Protein AF-A0A327K4P2-F1 (afdb_monomer_lite)

Structure (mmCIF, N/CA/C/O backbone):
data_AF-A0A327K4P2-F1
#
_entry.id   AF-A0A327K4P2-F1
#
loop_
_atom_site.group_PDB
_atom_site.id
_atom_site.type_symbol
_atom_site.label_atom_id
_atom_site.label_alt_id
_atom_site.label_comp_id
_atom_site.label_asym_id
_atom_site.label_entity_id
_atom_site.label_seq_id
_atom_site.pdbx_PDB_ins_code
_atom_site.Cartn_x
_atom_site.Cartn_y
_atom_site.Cartn_z
_atom_site.occupancy
_atom_site.B_iso_or_equiv
_atom_site.auth_seq_id
_atom_site.auth_comp_id
_atom_site.auth_asym_id
_atom_site.auth_atom_id
_atom_site.pdbx_PDB_model_num
ATOM 1 N N . PRO A 1 1 ? 10.017 13.529 -1.322 1.00 48.00 1 PRO A N 1
ATOM 2 C CA . PRO A 1 1 ? 8.635 13.951 -1.652 1.00 48.00 1 PRO A CA 1
ATOM 3 C C . PRO A 1 1 ? 7.630 12.921 -1.121 1.00 48.00 1 PRO A C 1
ATOM 5 O O . PRO A 1 1 ? 7.486 11.845 -1.692 1.00 48.00 1 PRO A O 1
ATOM 8 N N . GLU A 1 2 ? 7.006 13.230 0.014 1.00 49.00 2 GLU A N 1
ATOM 9 C CA . GLU A 1 2 ? 6.137 12.314 0.776 1.00 49.00 2 GLU A CA 1
ATOM 10 C C . GLU A 1 2 ? 4.745 12.096 0.144 1.00 49.00 2 GLU A C 1
ATOM 12 O O . GLU A 1 2 ? 3.972 11.298 0.649 1.00 49.00 2 GLU A O 1
ATOM 17 N N . ALA A 1 3 ? 4.437 12.732 -0.995 1.00 62.81 3 ALA A N 1
ATOM 18 C CA . ALA A 1 3 ? 3.098 12.730 -1.606 1.00 62.81 3 ALA A CA 1
ATOM 19 C C . ALA A 1 3 ? 3.006 12.053 -2.992 1.00 62.81 3 ALA A C 1
ATOM 21 O O . ALA A 1 3 ? 2.003 12.183 -3.691 1.00 62.81 3 ALA A O 1
ATOM 22 N N . ALA A 1 4 ? 4.051 11.352 -3.442 1.00 85.25 4 ALA A N 1
ATOM 23 C CA . ALA A 1 4 ? 4.062 10.729 -4.772 1.00 85.25 4 ALA A CA 1
ATOM 24 C C . ALA A 1 4 ? 3.715 9.229 -4.766 1.00 85.25 4 ALA A C 1
ATOM 26 O O . ALA A 1 4 ? 3.680 8.624 -5.836 1.00 85.25 4 ALA A O 1
ATOM 27 N N . GLY A 1 5 ? 3.429 8.633 -3.599 1.00 91.00 5 GLY A N 1
ATOM 28 C CA . GLY A 1 5 ? 3.118 7.204 -3.464 1.00 91.00 5 GLY A CA 1
ATOM 29 C C . GLY A 1 5 ? 1.999 6.754 -4.404 1.00 91.00 5 GLY A C 1
ATOM 30 O O . GLY A 1 5 ? 2.176 5.799 -5.154 1.00 91.00 5 GLY A O 1
ATOM 31 N N . LEU A 1 6 ? 0.909 7.522 -4.478 1.00 94.38 6 LEU A N 1
ATOM 32 C CA . LEU A 1 6 ? -0.221 7.234 -5.366 1.00 94.38 6 LEU A CA 1
ATOM 33 C C . LEU A 1 6 ? 0.197 7.146 -6.843 1.00 94.38 6 LEU A C 1
ATOM 35 O O . LEU A 1 6 ? -0.187 6.212 -7.543 1.00 94.38 6 LEU A O 1
ATOM 39 N N . HIS A 1 7 ? 1.032 8.081 -7.305 1.00 93.25 7 HIS A N 1
ATOM 40 C CA . HIS A 1 7 ? 1.535 8.112 -8.681 1.00 93.25 7 HIS A CA 1
ATOM 41 C C . HIS A 1 7 ? 2.495 6.952 -8.960 1.00 93.25 7 HIS A C 1
ATOM 43 O O . HIS A 1 7 ? 2.371 6.287 -9.986 1.00 93.25 7 HIS A O 1
ATOM 49 N N . VAL A 1 8 ? 3.415 6.669 -8.028 1.00 95.19 8 VAL A N 1
ATOM 50 C CA . VAL A 1 8 ? 4.307 5.499 -8.104 1.00 95.19 8 VAL A CA 1
ATOM 51 C C . VAL A 1 8 ? 3.477 4.226 -8.242 1.00 95.19 8 VAL A C 1
ATOM 53 O O . VAL A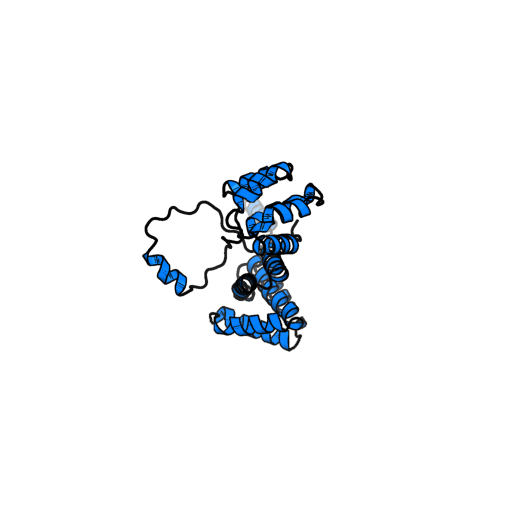 1 8 ? 3.740 3.415 -9.127 1.00 95.19 8 VAL A O 1
ATOM 56 N N . GLY A 1 9 ? 2.464 4.066 -7.390 1.00 95.62 9 GLY A N 1
ATOM 57 C CA . GLY A 1 9 ? 1.577 2.912 -7.385 1.00 95.62 9 GLY A CA 1
ATOM 58 C C . GLY A 1 9 ? 0.798 2.760 -8.684 1.00 95.62 9 GLY A C 1
ATOM 59 O O . GLY A 1 9 ? 0.781 1.681 -9.269 1.00 95.62 9 GLY A O 1
ATOM 60 N N . PHE A 1 10 ? 0.199 3.846 -9.173 1.00 96.00 10 PHE A N 1
ATOM 61 C CA . PHE A 1 10 ? -0.572 3.819 -10.412 1.00 96.00 10 PHE A CA 1
ATOM 62 C C . PHE A 1 10 ? 0.294 3.411 -11.607 1.00 96.00 10 PHE A C 1
ATOM 64 O O . PHE A 1 10 ? -0.052 2.490 -12.346 1.00 96.00 10 PHE A O 1
ATOM 71 N N . LEU A 1 11 ? 1.470 4.027 -11.764 1.00 95.06 11 LEU A N 1
ATOM 72 C CA . LEU A 1 11 ? 2.404 3.666 -12.832 1.00 95.06 11 LEU A CA 1
ATOM 73 C C . LEU A 1 11 ? 2.911 2.224 -12.681 1.00 95.06 11 LEU A C 1
ATOM 75 O O . LEU A 1 11 ? 3.001 1.505 -13.676 1.00 95.06 11 LEU A O 1
ATOM 79 N N . ALA A 1 12 ? 3.190 1.777 -11.452 1.00 96.00 12 ALA A N 1
ATOM 80 C CA . ALA A 1 12 ? 3.590 0.401 -11.172 1.00 96.00 12 ALA A CA 1
ATOM 81 C C . ALA A 1 12 ? 2.506 -0.594 -11.611 1.00 96.00 12 ALA A C 1
ATOM 83 O O . ALA A 1 12 ? 2.820 -1.575 -12.282 1.00 96.00 12 ALA A O 1
ATOM 84 N N . GLY A 1 13 ? 1.238 -0.313 -11.296 1.00 95.12 13 GLY A N 1
ATOM 85 C CA . GLY A 1 13 ? 0.097 -1.127 -11.711 1.00 95.12 13 GLY A CA 1
ATOM 86 C C . GLY A 1 13 ? -0.101 -1.153 -13.229 1.00 95.12 13 GLY A C 1
ATOM 87 O O . GLY A 1 13 ? -0.298 -2.224 -13.798 1.00 95.12 13 GLY A O 1
ATOM 88 N N . VAL A 1 14 ? 0.042 -0.011 -13.912 1.00 95.56 14 VAL A N 1
ATOM 89 C CA . VAL A 1 14 ? -0.025 0.062 -15.386 1.00 95.56 14 VAL A CA 1
ATOM 90 C C . VAL A 1 14 ? 1.065 -0.794 -16.040 1.00 95.56 14 VAL A C 1
ATOM 92 O O . VAL A 1 14 ? 0.783 -1.516 -16.998 1.00 95.56 14 VAL A O 1
ATOM 95 N N . ILE A 1 15 ? 2.297 -0.747 -15.518 1.00 94.69 15 ILE A N 1
ATOM 96 C CA . ILE A 1 15 ? 3.410 -1.582 -15.996 1.00 94.69 15 ILE A CA 1
ATOM 97 C C . ILE A 1 15 ? 3.112 -3.067 -15.741 1.00 94.69 15 ILE A C 1
ATOM 99 O O . ILE A 1 15 ? 3.291 -3.891 -16.639 1.00 94.69 15 ILE A O 1
ATOM 103 N N . ALA A 1 16 ? 2.627 -3.406 -14.543 1.00 92.38 16 ALA A N 1
ATOM 104 C CA . ALA A 1 16 ? 2.305 -4.775 -14.145 1.00 92.38 16 ALA A CA 1
ATOM 105 C C . ALA A 1 16 ? 1.214 -5.405 -15.022 1.00 92.38 16 ALA A C 1
ATOM 107 O O . ALA A 1 16 ? 1.323 -6.564 -15.415 1.00 92.38 16 ALA A O 1
ATOM 108 N N . ALA A 1 17 ? 0.179 -4.630 -15.358 1.00 92.44 17 ALA A N 1
ATOM 109 C CA . ALA A 1 17 ? -0.955 -5.085 -16.157 1.00 92.44 17 ALA A CA 1
ATOM 110 C C . ALA A 1 17 ? -0.605 -5.323 -17.639 1.00 92.44 17 ALA A C 1
ATOM 112 O O . ALA A 1 17 ? -1.346 -6.005 -18.345 1.00 92.44 17 ALA A O 1
ATOM 113 N N . GLN A 1 18 ? 0.505 -4.761 -18.133 1.00 92.38 18 GLN A N 1
ATOM 114 C CA . GLN A 1 18 ? 0.912 -4.844 -19.540 1.00 92.38 18 GLN A CA 1
ATOM 115 C C . GLN A 1 18 ? 2.402 -5.202 -19.690 1.00 92.38 18 GLN A C 1
ATOM 117 O O . GLN A 1 18 ? 3.170 -4.428 -20.272 1.00 92.38 18 GLN A O 1
ATOM 122 N N . PRO A 1 19 ? 2.834 -6.393 -19.231 1.00 90.62 19 PRO A N 1
ATOM 123 C CA . PRO A 1 19 ? 4.253 -6.740 -19.159 1.00 90.62 19 PRO A CA 1
ATOM 124 C C . PRO A 1 19 ? 4.942 -6.739 -20.532 1.00 90.62 19 PRO A C 1
ATOM 126 O O . PRO A 1 19 ? 6.053 -6.243 -20.681 1.00 90.62 19 PRO A O 1
ATOM 129 N N . THR A 1 20 ? 4.252 -7.182 -21.587 1.00 93.69 20 THR A N 1
ATOM 130 C CA . THR A 1 20 ? 4.795 -7.197 -22.959 1.00 93.69 20 THR A CA 1
ATOM 131 C C . THR A 1 20 ? 4.980 -5.804 -23.567 1.00 93.69 20 THR A C 1
ATOM 133 O O . THR A 1 20 ? 5.692 -5.659 -24.558 1.00 93.69 20 THR A O 1
ATOM 136 N N . ARG A 1 21 ? 4.348 -4.772 -22.993 1.00 93.38 21 ARG A N 1
ATOM 137 C CA . ARG A 1 21 ? 4.426 -3.377 -23.453 1.00 93.38 21 ARG A CA 1
ATOM 138 C C . ARG A 1 21 ? 5.181 -2.478 -22.476 1.00 93.38 21 ARG A C 1
ATOM 140 O O . ARG A 1 21 ? 5.222 -1.270 -22.703 1.00 93.38 21 ARG A O 1
ATOM 147 N N . ALA A 1 22 ? 5.785 -3.035 -21.424 1.00 93.06 22 ALA A N 1
ATOM 148 C CA . ALA A 1 22 ? 6.431 -2.270 -20.362 1.00 93.06 22 ALA A CA 1
ATOM 149 C C . ALA A 1 22 ? 7.474 -1.273 -20.902 1.00 93.06 22 ALA A C 1
ATOM 151 O O . ALA A 1 22 ? 7.399 -0.092 -20.578 1.00 93.06 22 ALA A O 1
ATOM 152 N N . ASP A 1 23 ? 8.377 -1.696 -21.796 1.00 91.00 23 ASP A N 1
ATOM 153 C CA . ASP A 1 23 ? 9.385 -0.808 -22.404 1.00 91.00 23 ASP A CA 1
ATOM 154 C C . ASP A 1 23 ? 8.757 0.385 -23.156 1.00 91.00 23 ASP A C 1
ATOM 156 O O . ASP A 1 23 ? 9.253 1.512 -23.062 1.00 91.00 23 ASP A O 1
ATOM 160 N N . ALA A 1 24 ? 7.655 0.153 -23.880 1.00 91.69 24 ALA A N 1
ATOM 161 C CA . ALA A 1 24 ? 6.945 1.190 -24.629 1.00 91.69 24 ALA A CA 1
ATOM 162 C C . ALA A 1 24 ? 6.182 2.148 -23.702 1.00 91.69 24 ALA A C 1
ATOM 164 O O . ALA A 1 24 ? 6.196 3.358 -23.920 1.00 91.69 24 ALA A O 1
ATOM 165 N N . LEU A 1 25 ? 5.555 1.621 -22.647 1.00 92.31 25 LEU A N 1
ATOM 166 C CA . LEU A 1 25 ? 4.881 2.419 -21.623 1.00 92.31 25 LEU A CA 1
ATOM 167 C C . LEU A 1 25 ? 5.879 3.312 -20.880 1.00 92.31 25 LEU A C 1
ATOM 169 O O . LEU A 1 25 ? 5.644 4.509 -20.758 1.00 92.31 25 LEU A O 1
ATOM 173 N N . ILE A 1 26 ? 7.027 2.764 -20.470 1.00 90.94 26 ILE A N 1
ATOM 174 C CA . ILE A 1 26 ? 8.102 3.527 -19.821 1.00 90.94 26 ILE A CA 1
ATOM 175 C C . ILE A 1 26 ? 8.631 4.618 -20.761 1.00 90.94 26 ILE A C 1
ATOM 177 O O . ILE A 1 26 ? 8.847 5.748 -20.330 1.00 90.94 26 ILE A O 1
ATOM 181 N N . ALA A 1 27 ? 8.812 4.316 -22.051 1.00 88.56 27 ALA A N 1
ATOM 182 C CA . ALA A 1 27 ? 9.240 5.310 -23.036 1.00 88.56 27 ALA A CA 1
ATOM 183 C C . ALA A 1 27 ? 8.221 6.454 -23.198 1.00 88.56 27 ALA A C 1
ATOM 185 O O . ALA A 1 27 ? 8.615 7.609 -23.342 1.00 88.56 27 ALA A O 1
ATOM 186 N N . ALA A 1 28 ? 6.922 6.158 -23.125 1.00 87.38 28 ALA A N 1
ATOM 187 C CA . ALA A 1 28 ? 5.868 7.170 -23.186 1.00 87.38 28 ALA A CA 1
ATOM 188 C C . ALA A 1 28 ? 5.799 8.060 -21.928 1.00 87.38 28 ALA A C 1
ATOM 190 O O . ALA A 1 28 ? 5.243 9.152 -21.993 1.00 87.38 28 ALA A O 1
ATOM 191 N N . MET A 1 29 ? 6.386 7.630 -20.803 1.00 81.75 29 MET A N 1
ATOM 192 C CA . MET A 1 29 ? 6.463 8.396 -19.548 1.00 81.75 29 MET A CA 1
ATOM 193 C C . MET A 1 29 ? 7.651 9.380 -19.505 1.00 81.75 29 MET A C 1
ATOM 195 O O . MET A 1 29 ? 7.782 10.145 -18.556 1.00 81.75 29 MET A O 1
ATOM 199 N N . VAL A 1 30 ? 8.493 9.426 -20.546 1.00 68.69 30 VAL A N 1
ATOM 200 C CA . VAL A 1 30 ? 9.677 10.304 -20.632 1.00 68.69 30 VAL A CA 1
ATOM 201 C C . VAL A 1 30 ? 9.405 11.825 -20.652 1.00 68.69 30 VAL A C 1
ATOM 203 O O . VAL A 1 30 ? 10.317 12.541 -20.247 1.00 68.69 30 VAL A O 1
ATOM 206 N N . PRO A 1 31 ? 8.229 12.390 -21.016 1.00 72.38 31 PRO A N 1
ATOM 207 C CA . PRO A 1 31 ? 8.037 13.841 -20.900 1.00 72.38 31 PRO A CA 1
ATOM 208 C C . PRO A 1 31 ? 7.994 14.361 -19.446 1.00 72.38 31 PRO A C 1
ATOM 210 O O . PRO A 1 31 ? 7.812 15.560 -19.246 1.00 72.38 31 PRO A O 1
ATOM 213 N N . PHE A 1 32 ? 8.176 13.503 -18.433 1.00 73.19 32 PHE A N 1
ATOM 214 C CA . PHE A 1 32 ? 8.363 13.930 -17.047 1.00 73.19 32 PHE A CA 1
ATOM 215 C C . PHE A 1 32 ? 9.632 14.787 -16.873 1.00 73.19 32 PHE A C 1
ATOM 217 O O . PHE A 1 32 ? 10.692 14.429 -17.396 1.00 73.19 32 PHE A O 1
ATOM 224 N N . PRO A 1 33 ? 9.574 15.875 -16.080 1.00 79.69 33 PRO A N 1
ATOM 225 C CA . PRO A 1 33 ? 10.770 16.600 -15.664 1.00 79.69 33 PRO A CA 1
ATOM 226 C C . PRO A 1 33 ? 11.806 15.642 -15.063 1.00 79.69 33 PRO A C 1
ATOM 228 O O . PRO A 1 33 ? 11.462 14.753 -14.279 1.00 79.69 33 PRO A O 1
ATOM 231 N N . GLN A 1 34 ? 13.087 15.816 -15.406 1.00 74.88 34 GLN A N 1
ATOM 232 C CA . GLN A 1 34 ? 14.134 14.882 -14.967 1.00 74.88 34 GLN A CA 1
ATOM 233 C C . GLN A 1 34 ? 14.200 14.764 -13.437 1.00 74.88 34 GLN A C 1
ATOM 235 O O . GLN A 1 34 ? 14.407 13.664 -12.926 1.00 74.88 34 GLN A O 1
ATOM 240 N N . GLU A 1 35 ? 13.928 15.849 -12.710 1.00 77.94 35 GLU A N 1
ATOM 241 C CA . GLU A 1 35 ? 13.863 15.877 -11.243 1.00 77.94 35 GLU A CA 1
ATOM 242 C C . GLU A 1 35 ? 12.774 14.962 -10.663 1.00 77.94 35 GLU A C 1
ATOM 244 O O . GLU A 1 35 ? 12.954 14.407 -9.584 1.00 77.94 35 GLU A O 1
ATOM 249 N N . GLU A 1 36 ? 11.677 14.737 -11.390 1.00 83.56 36 GLU A N 1
ATOM 250 C CA . GLU A 1 36 ? 10.522 13.946 -10.942 1.00 83.56 36 GLU A CA 1
ATOM 251 C C . GLU A 1 36 ? 10.543 12.502 -11.460 1.00 83.56 36 GLU A C 1
ATOM 253 O O . GLU A 1 36 ? 9.817 11.637 -10.966 1.00 83.56 36 GLU A O 1
ATOM 258 N N . SER A 1 37 ? 11.422 12.201 -12.418 1.00 87.75 37 SER A N 1
ATOM 259 C CA . SER A 1 37 ? 11.494 10.885 -13.065 1.00 87.75 37 SER A CA 1
ATOM 260 C C . SER A 1 37 ? 11.891 9.721 -12.135 1.00 87.75 37 SER A C 1
ATOM 262 O O . SER A 1 37 ? 11.695 8.555 -12.490 1.00 87.75 37 SER A O 1
ATOM 264 N N . TRP A 1 38 ? 12.325 9.999 -10.897 1.00 91.06 38 TRP A N 1
ATOM 265 C CA . TRP A 1 38 ? 12.501 8.985 -9.845 1.00 91.06 38 TRP A CA 1
ATOM 266 C C . TRP A 1 38 ? 11.213 8.189 -9.573 1.00 91.06 38 TRP A C 1
ATOM 268 O O . TRP A 1 38 ? 11.283 7.020 -9.181 1.00 91.06 38 TRP A O 1
ATOM 278 N N . VAL A 1 39 ? 10.039 8.797 -9.795 1.00 92.12 39 VAL A N 1
ATOM 279 C CA . VAL A 1 39 ? 8.727 8.147 -9.650 1.00 92.12 39 VAL A CA 1
ATOM 280 C C . VAL A 1 39 ? 8.615 6.962 -10.610 1.00 92.12 39 VAL A C 1
ATOM 282 O O . VAL A 1 39 ? 8.159 5.894 -10.207 1.00 92.12 39 VAL A O 1
ATOM 285 N N . ILE A 1 40 ? 9.102 7.114 -11.846 1.00 93.06 40 ILE A N 1
ATOM 286 C CA . ILE A 1 40 ? 9.094 6.060 -12.869 1.00 93.06 40 ILE A CA 1
ATOM 287 C C . ILE A 1 40 ? 10.078 4.950 -12.485 1.00 93.06 40 ILE A C 1
ATOM 289 O O . ILE A 1 40 ? 9.727 3.773 -12.539 1.00 93.06 40 ILE A O 1
ATOM 293 N N . VAL A 1 41 ? 11.281 5.310 -12.022 1.00 94.44 41 VAL A N 1
ATOM 294 C CA . VAL A 1 41 ? 12.280 4.344 -11.526 1.00 94.44 41 VAL A CA 1
ATOM 295 C C . VAL A 1 41 ? 11.690 3.483 -10.405 1.00 94.44 41 VAL A C 1
ATOM 297 O O . VAL A 1 41 ? 11.756 2.252 -10.458 1.00 94.44 41 VAL A O 1
ATOM 300 N N . ARG A 1 42 ? 11.054 4.111 -9.408 1.00 95.06 42 ARG A N 1
ATOM 301 C CA . ARG A 1 42 ? 10.405 3.386 -8.308 1.00 95.06 42 ARG A CA 1
ATOM 302 C C . ARG A 1 42 ? 9.225 2.549 -8.799 1.00 95.06 42 ARG A C 1
ATOM 304 O O . ARG A 1 42 ? 9.087 1.409 -8.368 1.00 95.06 42 ARG A O 1
ATOM 311 N N . ALA A 1 43 ? 8.409 3.078 -9.710 1.00 95.38 43 ALA A N 1
ATOM 312 C CA . ALA A 1 43 ? 7.262 2.371 -10.270 1.00 95.38 43 ALA A CA 1
ATOM 313 C C . ALA A 1 43 ? 7.675 1.077 -10.986 1.00 95.38 43 ALA A C 1
ATOM 315 O O . ALA A 1 43 ? 7.055 0.038 -10.770 1.00 95.38 43 ALA A O 1
ATOM 316 N N . ILE A 1 44 ? 8.765 1.097 -11.763 1.00 95.44 44 ILE A N 1
ATOM 317 C CA . ILE A 1 44 ? 9.313 -0.113 -12.393 1.00 95.44 44 ILE A CA 1
ATOM 318 C C . ILE A 1 44 ? 9.700 -1.134 -11.317 1.00 95.44 44 ILE A C 1
ATOM 320 O O . ILE A 1 44 ? 9.256 -2.280 -11.385 1.00 95.44 44 ILE A O 1
ATOM 324 N N . ALA A 1 45 ? 10.452 -0.722 -10.290 1.00 95.06 45 ALA A N 1
ATOM 325 C CA . ALA A 1 45 ? 10.876 -1.611 -9.202 1.00 95.06 45 ALA A CA 1
ATOM 326 C C . ALA A 1 45 ? 9.698 -2.181 -8.387 1.00 95.06 45 ALA A C 1
ATOM 328 O O . ALA A 1 45 ? 9.787 -3.271 -7.821 1.00 95.06 45 ALA A O 1
ATOM 329 N N . TYR A 1 46 ? 8.594 -1.438 -8.301 1.00 95.12 46 TYR A N 1
ATOM 330 C CA . TYR A 1 46 ? 7.408 -1.790 -7.519 1.00 95.12 46 TYR A CA 1
ATOM 331 C C . TYR A 1 46 ? 6.341 -2.540 -8.332 1.00 95.12 46 TYR A C 1
ATOM 333 O O . TYR A 1 46 ? 5.444 -3.131 -7.737 1.00 95.12 46 TYR A O 1
ATOM 341 N N . SER A 1 47 ? 6.457 -2.569 -9.663 1.00 93.56 47 SER A N 1
ATOM 342 C CA . SER A 1 47 ? 5.480 -3.181 -10.578 1.00 93.56 47 SER A CA 1
ATOM 343 C C . SER A 1 47 ? 5.303 -4.692 -10.409 1.00 93.56 47 SER A C 1
ATOM 345 O O . SER A 1 47 ? 4.307 -5.248 -10.853 1.00 93.56 47 SER A O 1
ATOM 347 N N . GLY A 1 48 ? 6.278 -5.391 -9.821 1.00 88.94 48 GLY A N 1
ATOM 348 C CA . GLY A 1 48 ? 6.278 -6.857 -9.801 1.00 88.94 48 GLY A CA 1
ATOM 349 C C . GLY A 1 48 ? 6.520 -7.496 -11.176 1.00 88.94 48 GLY A C 1
ATOM 350 O O . GLY A 1 48 ? 6.386 -8.711 -11.307 1.00 88.94 48 GLY A O 1
ATOM 351 N N . HIS A 1 49 ? 6.904 -6.712 -12.193 1.00 92.50 49 HIS A N 1
ATOM 352 C CA . HIS A 1 49 ? 7.270 -7.230 -13.509 1.00 92.50 49 HIS A CA 1
ATOM 353 C C . HIS A 1 49 ? 8.439 -8.231 -13.397 1.00 92.50 49 HIS A C 1
ATOM 355 O O . HIS A 1 49 ? 9.446 -7.889 -12.778 1.00 92.50 49 HIS A O 1
ATOM 361 N N . PRO A 1 50 ? 8.393 -9.427 -14.019 1.00 90.00 50 PRO A N 1
ATOM 362 C CA . PRO A 1 50 ? 9.447 -10.438 -13.859 1.00 90.00 50 PRO A CA 1
ATOM 363 C C . PRO A 1 50 ? 10.859 -9.953 -14.234 1.00 90.00 50 PRO A C 1
ATOM 365 O O . PRO A 1 50 ? 11.826 -10.286 -13.558 1.00 90.00 50 PRO A O 1
ATOM 368 N N . ASP A 1 51 ? 10.967 -9.116 -15.273 1.00 93.94 51 ASP A N 1
ATOM 369 C CA . ASP A 1 51 ? 12.218 -8.475 -15.727 1.00 93.94 51 ASP A CA 1
ATOM 370 C C . ASP A 1 51 ? 12.354 -7.006 -15.262 1.00 93.94 51 ASP A C 1
ATOM 372 O O . ASP A 1 51 ? 12.879 -6.155 -15.977 1.00 93.94 51 ASP A O 1
ATOM 376 N N . TRP A 1 52 ? 11.829 -6.634 -14.089 1.00 94.62 52 TRP A N 1
ATOM 377 C CA . TRP A 1 52 ? 11.881 -5.233 -13.634 1.00 94.62 52 TRP A CA 1
ATOM 378 C C . TRP A 1 52 ? 13.317 -4.676 -13.551 1.00 94.62 52 TRP A C 1
ATOM 380 O O . TRP A 1 52 ? 13.545 -3.504 -13.855 1.00 94.62 52 TRP A O 1
ATOM 390 N N . LYS A 1 53 ? 14.308 -5.512 -13.205 1.00 95.06 53 LYS A N 1
ATOM 391 C CA . LYS A 1 53 ? 15.729 -5.118 -13.191 1.00 95.06 53 LYS A CA 1
ATOM 392 C C . LYS A 1 53 ? 16.268 -4.850 -14.594 1.00 95.06 53 LYS A C 1
ATOM 394 O O . LYS A 1 53 ? 16.966 -3.856 -14.786 1.00 95.06 53 LYS A O 1
ATOM 399 N N . GLY A 1 54 ? 15.936 -5.697 -15.571 1.00 94.69 54 GLY A N 1
ATOM 400 C CA . GLY A 1 54 ? 16.312 -5.479 -16.966 1.00 94.69 54 GLY A CA 1
ATOM 401 C C . GLY A 1 54 ? 15.661 -4.222 -17.538 1.00 94.69 54 GLY A C 1
ATOM 402 O O . GLY A 1 54 ? 16.340 -3.432 -18.192 1.00 94.69 54 GLY A O 1
ATOM 403 N N . LEU A 1 55 ? 14.387 -3.975 -17.215 1.00 94.56 55 LEU A N 1
ATOM 404 C CA . LEU A 1 55 ? 13.681 -2.742 -17.582 1.00 94.56 55 LEU A CA 1
ATOM 405 C C . LEU A 1 55 ? 14.375 -1.491 -17.026 1.00 94.56 55 LEU A C 1
ATOM 407 O O . LEU A 1 55 ? 14.563 -0.518 -17.760 1.00 94.56 55 LEU A O 1
ATOM 411 N N . LEU A 1 56 ? 14.797 -1.517 -15.756 1.00 94.50 56 LEU A N 1
ATOM 412 C CA . LEU A 1 56 ? 15.568 -0.427 -15.152 1.00 94.50 56 LEU A CA 1
ATOM 413 C C . LEU A 1 56 ? 16.914 -0.220 -15.847 1.00 94.50 56 LEU A C 1
ATOM 415 O O . LEU A 1 56 ? 17.238 0.909 -16.210 1.00 94.50 56 LEU A O 1
ATOM 419 N N . ALA A 1 57 ? 17.672 -1.295 -16.074 1.00 92.00 57 ALA A N 1
ATOM 420 C CA . ALA A 1 57 ? 18.981 -1.221 -16.717 1.00 92.00 57 ALA A CA 1
ATOM 421 C C . ALA A 1 57 ? 18.891 -0.638 -18.139 1.00 92.00 57 ALA A C 1
ATOM 423 O O . ALA A 1 57 ? 19.658 0.258 -18.489 1.00 92.00 57 ALA A O 1
ATOM 424 N N . ARG A 1 58 ? 17.908 -1.074 -18.942 1.00 90.56 58 ARG A N 1
ATOM 425 C CA . ARG A 1 58 ? 17.661 -0.533 -20.293 1.00 90.56 58 ARG A CA 1
ATOM 426 C C . ARG A 1 58 ? 17.191 0.920 -20.275 1.00 90.56 58 ARG A C 1
ATOM 428 O O . ARG A 1 58 ? 17.464 1.669 -21.210 1.00 90.56 58 ARG A O 1
ATOM 435 N N . SER A 1 59 ? 16.490 1.325 -19.218 1.00 87.69 59 SER A N 1
ATOM 436 C CA . SER A 1 59 ? 15.957 2.681 -19.082 1.00 87.69 59 SER A CA 1
ATOM 437 C C . SER A 1 59 ? 16.938 3.663 -18.437 1.00 87.69 59 SER A C 1
ATOM 439 O O . SER A 1 59 ? 16.658 4.858 -18.439 1.00 87.69 59 SER A O 1
ATOM 441 N N . ALA A 1 60 ? 18.089 3.209 -17.930 1.00 86.62 60 ALA A N 1
ATOM 442 C CA . ALA A 1 60 ? 19.040 4.042 -17.189 1.00 86.62 60 ALA A CA 1
ATOM 443 C C . ALA A 1 60 ? 19.498 5.286 -17.966 1.00 86.62 60 ALA A C 1
ATOM 445 O O . ALA A 1 60 ? 19.511 6.387 -17.420 1.00 86.62 60 ALA A O 1
ATOM 446 N N . ALA A 1 61 ? 19.754 5.145 -19.271 1.00 86.81 61 ALA A N 1
ATOM 447 C CA . ALA A 1 61 ? 20.138 6.263 -20.136 1.00 86.81 61 ALA A CA 1
ATOM 448 C C . ALA A 1 61 ? 19.067 7.371 -20.234 1.00 86.81 61 ALA A C 1
ATOM 450 O O . ALA A 1 61 ? 19.389 8.503 -20.586 1.00 86.81 61 ALA A O 1
ATOM 451 N N . ARG A 1 62 ? 17.798 7.065 -19.922 1.00 84.56 62 ARG A N 1
ATOM 452 C CA . ARG A 1 62 ? 16.681 8.028 -19.916 1.00 84.56 62 ARG A CA 1
ATOM 453 C C . ARG A 1 62 ? 16.569 8.794 -18.596 1.00 84.56 62 ARG A C 1
ATOM 455 O O . ARG A 1 62 ? 15.915 9.830 -18.561 1.00 84.56 62 ARG A O 1
ATOM 462 N N . PHE A 1 63 ? 17.200 8.302 -17.529 1.00 87.50 63 PHE A N 1
ATOM 463 C CA . PHE A 1 63 ? 17.098 8.851 -16.175 1.00 87.50 63 PHE A CA 1
ATOM 464 C C . PHE A 1 63 ? 18.487 9.132 -15.573 1.00 87.50 63 PHE A C 1
ATOM 466 O O . PHE A 1 63 ? 18.797 8.624 -14.493 1.00 87.50 63 PHE A O 1
ATOM 473 N N . PRO A 1 64 ? 19.342 9.943 -16.230 1.00 85.25 64 PRO A N 1
ATOM 474 C CA . PRO A 1 64 ? 20.741 10.104 -15.824 1.00 85.25 64 PRO A CA 1
ATOM 475 C C . PRO A 1 64 ? 20.900 10.654 -14.397 1.00 85.25 64 PRO A C 1
ATOM 477 O O . PRO A 1 64 ? 21.816 10.259 -13.683 1.00 85.25 64 PRO A O 1
ATOM 480 N N . HIS A 1 65 ? 19.973 11.502 -13.940 1.00 89.38 65 HIS A N 1
ATOM 481 C CA . HIS A 1 65 ? 19.975 12.052 -12.578 1.00 89.38 65 HIS A CA 1
ATOM 482 C C . HIS A 1 65 ? 19.634 11.021 -11.487 1.00 89.38 65 HIS A C 1
ATOM 484 O O . HIS A 1 65 ? 19.883 11.277 -10.312 1.00 89.38 65 HIS A O 1
ATOM 490 N N . HIS A 1 66 ? 19.099 9.851 -11.858 1.00 91.44 66 HIS A N 1
ATOM 491 C CA . HIS A 1 66 ? 18.674 8.799 -10.927 1.00 91.44 66 HIS A CA 1
ATOM 492 C C . HIS A 1 66 ? 19.486 7.508 -11.071 1.00 91.44 66 HIS A C 1
ATOM 494 O O . HIS A 1 66 ? 19.080 6.479 -10.530 1.00 91.44 66 HIS A O 1
ATOM 500 N N . ASP A 1 67 ? 20.645 7.539 -11.743 1.00 90.50 67 ASP A N 1
ATOM 501 C CA . ASP A 1 67 ? 21.503 6.354 -11.907 1.00 90.50 67 ASP A CA 1
ATOM 502 C C . ASP A 1 67 ? 21.852 5.717 -10.553 1.00 90.50 67 ASP A C 1
ATOM 504 O O . ASP A 1 67 ? 21.677 4.516 -10.372 1.00 90.50 67 ASP A O 1
ATOM 508 N N . ALA A 1 68 ? 22.195 6.516 -9.538 1.00 92.50 68 ALA A N 1
ATOM 509 C CA . ALA A 1 68 ? 22.482 6.004 -8.197 1.00 92.50 68 ALA A CA 1
ATOM 510 C C . ALA A 1 68 ? 21.319 5.186 -7.593 1.00 92.50 68 ALA A C 1
ATOM 512 O O . ALA A 1 68 ? 21.551 4.150 -6.962 1.00 92.50 68 ALA A O 1
ATOM 513 N N . MET A 1 69 ? 20.072 5.625 -7.808 1.00 93.75 69 MET A N 1
ATOM 514 C CA . MET A 1 69 ? 18.861 4.921 -7.369 1.00 93.75 69 MET A CA 1
ATOM 515 C C . MET A 1 69 ? 18.638 3.646 -8.188 1.00 93.75 69 MET A C 1
ATOM 517 O O . MET A 1 69 ? 18.346 2.593 -7.621 1.00 93.75 69 MET A O 1
ATOM 521 N N . ILE A 1 70 ? 18.833 3.714 -9.507 1.00 94.19 70 ILE A N 1
ATOM 522 C CA . ILE A 1 70 ? 18.748 2.559 -10.407 1.00 94.19 70 ILE A CA 1
ATOM 523 C C . ILE A 1 70 ? 19.757 1.484 -9.995 1.00 94.19 70 ILE A C 1
ATOM 525 O O . ILE A 1 70 ? 19.369 0.338 -9.767 1.00 94.19 70 ILE A O 1
ATOM 529 N N . GLN A 1 71 ? 21.028 1.848 -9.809 1.00 93.44 71 GLN A N 1
ATOM 530 C CA . GLN A 1 71 ? 22.071 0.920 -9.371 1.00 93.44 71 GLN A CA 1
ATOM 531 C C . GLN A 1 71 ? 21.765 0.330 -7.993 1.00 93.44 71 GLN A C 1
ATOM 533 O O . GLN A 1 71 ? 22.035 -0.846 -7.746 1.00 93.44 71 GLN A O 1
ATOM 538 N N . ALA A 1 72 ? 21.192 1.119 -7.080 1.00 92.88 72 ALA A N 1
ATOM 539 C CA . ALA A 1 72 ? 20.801 0.626 -5.765 1.00 92.88 72 ALA A CA 1
ATOM 540 C C . ALA A 1 72 ? 19.697 -0.439 -5.851 1.00 92.88 72 ALA A C 1
ATOM 542 O O . ALA A 1 72 ? 19.800 -1.463 -5.179 1.00 92.88 72 ALA A O 1
ATOM 543 N N . TYR A 1 73 ? 18.695 -0.258 -6.711 1.00 93.56 73 TYR A N 1
ATOM 544 C CA . TYR A 1 73 ? 17.675 -1.277 -6.955 1.00 93.56 73 TYR A CA 1
ATOM 545 C C . TYR A 1 73 ? 18.220 -2.517 -7.672 1.00 93.56 73 TYR A C 1
ATOM 547 O O . TYR A 1 73 ? 17.977 -3.638 -7.228 1.00 93.56 73 TYR A O 1
ATOM 555 N N . VAL A 1 74 ? 18.978 -2.340 -8.759 1.00 92.50 74 VAL A N 1
ATOM 556 C CA . VAL A 1 74 ? 19.531 -3.460 -9.544 1.00 92.50 74 VAL A CA 1
ATOM 557 C C . VAL A 1 74 ? 20.448 -4.337 -8.683 1.00 92.50 74 VAL A C 1
ATOM 559 O O . VAL A 1 74 ? 20.397 -5.563 -8.792 1.00 92.50 74 VAL A O 1
ATOM 562 N N . SER A 1 75 ? 21.213 -3.718 -7.776 1.00 91.69 75 SER A N 1
ATOM 563 C CA . SER A 1 75 ? 22.109 -4.389 -6.821 1.00 91.69 75 SER A CA 1
ATOM 564 C C . SER A 1 75 ? 21.444 -4.802 -5.499 1.00 91.69 75 SER A C 1
ATOM 566 O O . SER A 1 75 ? 22.155 -5.055 -4.529 1.00 91.69 75 SER A O 1
ATOM 568 N N . ASP A 1 76 ? 20.108 -4.826 -5.416 1.00 89.56 76 ASP A N 1
ATOM 569 C CA . ASP A 1 76 ? 19.359 -5.286 -4.233 1.00 89.56 76 ASP A CA 1
ATOM 570 C C . ASP A 1 76 ? 19.632 -4.501 -2.931 1.00 89.56 76 ASP A C 1
ATOM 572 O O . ASP A 1 76 ? 19.369 -4.988 -1.829 1.00 89.56 76 ASP A O 1
ATOM 576 N N . ARG A 1 77 ? 20.133 -3.263 -3.044 1.00 89.69 77 ARG A N 1
ATOM 577 C CA . ARG A 1 77 ? 20.393 -2.354 -1.912 1.00 89.69 77 ARG A CA 1
ATOM 578 C C . ARG A 1 77 ? 19.164 -1.545 -1.498 1.00 89.69 77 ARG A C 1
ATOM 580 O O . ARG A 1 77 ? 19.176 -0.945 -0.428 1.00 89.69 77 ARG A O 1
ATOM 587 N N . MET A 1 78 ? 18.124 -1.508 -2.332 1.00 87.75 78 MET A N 1
ATOM 588 C CA . MET A 1 78 ? 16.845 -0.867 -2.022 1.00 87.75 78 MET A CA 1
ATOM 589 C C . MET A 1 78 ? 15.702 -1.885 -1.973 1.00 87.75 78 MET A C 1
ATOM 591 O O . MET A 1 78 ? 15.670 -2.812 -2.785 1.00 87.75 78 MET A O 1
ATOM 595 N N . PRO A 1 79 ? 14.748 -1.710 -1.045 1.00 89.50 79 PRO A N 1
ATOM 596 C CA . PRO A 1 79 ? 13.635 -2.629 -0.882 1.00 89.50 79 PRO A CA 1
ATOM 597 C C . PRO A 1 79 ? 12.550 -2.398 -1.943 1.00 89.50 79 PRO A C 1
ATOM 599 O O . PRO A 1 79 ? 12.396 -1.295 -2.466 1.00 89.50 79 PRO A O 1
ATOM 602 N N . THR A 1 80 ? 11.754 -3.428 -2.229 1.00 90.38 80 THR A N 1
ATOM 603 C CA . THR A 1 80 ? 10.598 -3.356 -3.141 1.00 90.38 80 THR A CA 1
ATOM 604 C C . THR A 1 80 ? 9.298 -3.671 -2.402 1.00 90.38 80 THR A C 1
ATOM 606 O O . THR A 1 80 ? 9.320 -4.200 -1.289 1.00 90.38 80 THR A O 1
ATOM 609 N N . LEU A 1 81 ? 8.143 -3.422 -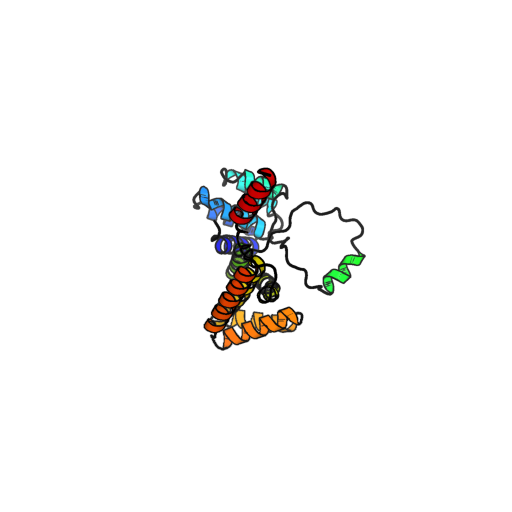3.034 1.00 86.19 81 LEU A N 1
ATOM 610 C CA . LEU A 1 81 ? 6.832 -3.812 -2.486 1.00 86.19 81 LEU A CA 1
ATOM 611 C C . LEU A 1 81 ? 6.670 -5.321 -2.252 1.00 86.19 81 LEU A C 1
ATOM 613 O O . LEU A 1 81 ? 5.699 -5.735 -1.620 1.00 86.19 81 LEU A O 1
ATOM 617 N N . ALA A 1 82 ? 7.566 -6.164 -2.770 1.00 82.69 82 ALA A N 1
ATOM 618 C CA . ALA A 1 82 ? 7.567 -7.589 -2.453 1.00 82.69 82 ALA A CA 1
ATOM 619 C C . ALA A 1 82 ? 8.068 -7.872 -1.024 1.00 82.69 82 ALA A C 1
ATOM 621 O O . ALA A 1 82 ? 7.762 -8.927 -0.478 1.00 82.69 82 ALA A O 1
ATOM 622 N N . ARG A 1 83 ? 8.806 -6.935 -0.410 1.00 79.81 83 ARG A N 1
ATOM 623 C CA . ARG A 1 83 ? 9.424 -7.070 0.918 1.00 79.81 83 ARG A CA 1
ATOM 624 C C . ARG A 1 83 ? 8.838 -6.093 1.937 1.00 79.81 83 ARG A C 1
ATOM 626 O O . ARG A 1 83 ? 9.582 -5.452 2.669 1.00 79.81 83 ARG A O 1
ATOM 633 N N . LEU A 1 84 ? 7.518 -5.935 1.967 1.00 79.19 84 LEU A N 1
ATOM 634 C CA . LEU A 1 84 ? 6.868 -5.091 2.972 1.00 79.19 84 LEU A CA 1
ATOM 635 C C . LEU A 1 84 ? 7.137 -5.623 4.384 1.00 79.19 84 LEU A C 1
ATOM 637 O O . LEU A 1 84 ? 6.913 -6.800 4.656 1.00 79.19 84 LEU A O 1
ATOM 641 N N . ALA A 1 85 ? 7.580 -4.742 5.279 1.00 73.44 85 ALA A N 1
ATOM 642 C CA . ALA A 1 85 ? 7.743 -5.015 6.702 1.00 73.44 85 ALA A CA 1
ATOM 643 C C . ALA A 1 85 ? 6.370 -5.026 7.395 1.00 73.44 85 ALA A C 1
ATOM 645 O O . ALA A 1 85 ? 6.036 -4.118 8.154 1.00 73.44 85 ALA A O 1
ATOM 646 N N . MET A 1 86 ? 5.548 -6.022 7.078 1.00 67.56 86 MET A N 1
ATOM 647 C CA . MET A 1 86 ? 4.298 -6.274 7.791 1.00 67.56 86 MET A CA 1
ATOM 648 C C . MET A 1 86 ? 4.560 -7.281 8.904 1.00 67.56 86 MET A C 1
ATOM 650 O O . MET A 1 86 ? 5.332 -8.224 8.719 1.00 67.56 86 MET A O 1
ATOM 654 N N . ASP A 1 87 ? 3.903 -7.094 10.046 1.00 62.31 87 ASP A N 1
ATOM 655 C CA . ASP A 1 87 ? 3.836 -8.143 11.056 1.00 62.31 87 ASP A CA 1
ATOM 656 C C . ASP A 1 87 ? 3.110 -9.319 10.389 1.00 62.31 87 ASP A C 1
ATOM 658 O O . ASP A 1 87 ? 1.960 -9.163 9.982 1.00 62.31 87 ASP A O 1
ATOM 662 N N . GLU A 1 88 ? 3.778 -10.454 10.161 1.00 50.16 88 GLU A N 1
ATOM 663 C CA . GLU A 1 88 ? 3.115 -11.605 9.544 1.00 50.16 88 GLU A CA 1
ATOM 664 C C . GLU A 1 88 ? 1.888 -11.981 10.394 1.00 50.16 88 GLU A C 1
ATOM 666 O O . GLU A 1 88 ? 2.063 -12.426 11.534 1.00 50.16 88 GLU A O 1
ATOM 671 N N . PRO A 1 89 ? 0.639 -11.911 9.889 1.00 41.25 89 PRO A N 1
ATOM 672 C CA . PRO A 1 89 ? -0.363 -12.794 10.440 1.00 41.25 89 PRO A CA 1
ATOM 673 C C . PRO A 1 89 ? 0.098 -14.203 10.076 1.00 41.25 89 PRO A C 1
ATOM 675 O O . PRO A 1 89 ? 0.403 -14.484 8.915 1.00 41.25 89 PRO A O 1
ATOM 678 N N . ALA A 1 90 ? 0.179 -15.077 11.078 1.00 40.53 90 ALA A N 1
ATOM 679 C CA . ALA A 1 90 ? 0.498 -16.486 10.913 1.00 40.53 90 ALA A CA 1
ATOM 680 C C . ALA A 1 90 ? -0.533 -17.153 9.988 1.00 40.53 90 ALA A C 1
ATOM 682 O O . ALA A 1 90 ? -1.486 -17.790 10.433 1.00 40.53 90 ALA A O 1
ATOM 683 N N . SER A 1 91 ? -0.349 -17.007 8.680 1.00 42.72 91 SER A N 1
ATOM 684 C CA . SER A 1 91 ? -1.052 -17.795 7.693 1.00 42.72 91 SER A CA 1
ATOM 685 C C . SER A 1 91 ? -0.579 -19.231 7.859 1.00 42.72 91 SER A C 1
ATOM 687 O O . SER A 1 91 ? 0.621 -19.522 7.885 1.00 42.72 91 SER A O 1
ATOM 689 N N . VAL A 1 92 ? -1.533 -20.153 7.955 1.00 49.41 92 VAL A N 1
ATOM 690 C CA . VAL A 1 92 ? -1.297 -21.603 7.946 1.00 49.41 92 VAL A CA 1
ATOM 691 C C . VAL A 1 92 ? -0.406 -22.008 6.753 1.00 49.41 92 VAL A C 1
ATOM 693 O O . VAL A 1 92 ? 0.408 -22.924 6.867 1.00 49.41 92 VAL A O 1
ATOM 696 N N . TRP A 1 93 ? -0.454 -21.242 5.655 1.00 40.66 93 TRP A N 1
ATOM 697 C CA . TRP A 1 93 ? 0.399 -21.384 4.471 1.00 40.66 93 TRP A CA 1
ATOM 698 C C . TRP A 1 93 ? 1.899 -21.141 4.730 1.00 40.66 93 TRP A C 1
ATOM 700 O O . TRP A 1 93 ? 2.747 -21.778 4.101 1.00 40.66 93 TRP A O 1
ATOM 710 N N . THR A 1 94 ? 2.255 -20.261 5.672 1.00 50.03 94 THR A N 1
ATOM 711 C CA . THR A 1 94 ? 3.654 -19.971 6.037 1.00 50.03 94 THR A CA 1
ATOM 712 C C . THR A 1 94 ? 4.246 -21.089 6.895 1.00 50.03 94 THR A C 1
ATOM 714 O O . THR A 1 94 ? 5.377 -21.516 6.660 1.00 50.03 94 THR A O 1
ATOM 717 N N . ARG A 1 95 ? 3.460 -21.661 7.822 1.00 48.81 95 ARG A N 1
ATOM 718 C CA . ARG A 1 95 ? 3.907 -22.797 8.655 1.00 48.81 95 ARG A CA 1
ATOM 719 C C . ARG A 1 95 ? 4.180 -24.047 7.814 1.00 48.81 95 ARG A C 1
ATOM 721 O O . ARG A 1 95 ? 5.121 -24.778 8.101 1.00 48.81 95 ARG A O 1
ATOM 728 N N . MET A 1 96 ? 3.411 -24.253 6.744 1.00 44.16 96 MET A N 1
ATOM 729 C CA . MET A 1 96 ? 3.545 -25.421 5.869 1.00 44.16 96 MET A CA 1
ATOM 730 C C . MET A 1 96 ? 4.771 -25.344 4.934 1.00 44.16 96 MET A C 1
ATOM 732 O O . MET A 1 96 ? 5.365 -26.372 4.619 1.00 44.16 96 MET A O 1
ATOM 736 N N . ARG A 1 97 ? 5.217 -24.137 4.547 1.00 51.53 97 ARG A N 1
ATOM 737 C CA . ARG A 1 97 ? 6.465 -23.931 3.777 1.00 51.53 97 ARG A CA 1
ATOM 738 C C . ARG A 1 97 ? 7.739 -23.924 4.630 1.00 51.53 97 ARG A C 1
ATOM 740 O O . ARG A 1 97 ? 8.825 -24.116 4.087 1.00 51.53 97 ARG A O 1
ATOM 747 N N . GLY A 1 98 ? 7.625 -23.731 5.946 1.00 40.59 98 GLY A N 1
ATOM 748 C CA . GLY A 1 98 ? 8.767 -23.669 6.867 1.00 40.59 98 GLY A CA 1
ATOM 749 C C . GLY A 1 98 ? 9.550 -24.981 7.010 1.00 40.59 98 GLY A C 1
ATOM 750 O O . GLY A 1 98 ? 10.746 -24.943 7.275 1.00 40.59 98 GLY A O 1
ATOM 751 N N . TRP A 1 99 ? 8.925 -26.138 6.761 1.00 43.75 99 TRP A N 1
ATOM 752 C CA . TRP A 1 99 ? 9.593 -27.445 6.877 1.00 43.75 99 TRP A CA 1
ATOM 753 C C . TRP A 1 99 ? 10.551 -27.760 5.712 1.00 43.75 99 TRP A C 1
ATOM 755 O O . TRP A 1 99 ? 11.404 -28.634 5.838 1.00 43.75 99 TRP A O 1
ATOM 765 N N . PHE A 1 100 ? 10.447 -27.032 4.592 1.00 42.81 100 PHE A N 1
ATOM 766 C CA . PHE A 1 100 ? 11.242 -27.263 3.377 1.00 42.81 100 PHE A CA 1
ATOM 767 C C . PHE A 1 100 ? 12.419 -26.287 3.193 1.00 42.81 100 PHE A C 1
ATOM 769 O O . PHE A 1 100 ? 13.163 -26.414 2.226 1.00 42.81 100 PHE A O 1
ATOM 776 N N . ARG A 1 101 ? 12.616 -25.315 4.098 1.00 46.94 101 ARG A N 1
ATOM 777 C CA . ARG A 1 101 ? 13.593 -24.214 3.941 1.00 46.94 101 ARG A CA 1
ATOM 778 C C . ARG A 1 101 ? 14.863 -24.336 4.794 1.00 46.94 101 ARG A C 1
ATOM 780 O O . ARG A 1 101 ? 15.460 -23.331 5.173 1.00 46.94 101 ARG A O 1
ATOM 787 N N . PHE A 1 102 ? 15.334 -25.553 5.056 1.00 40.31 102 PHE A N 1
ATOM 788 C CA . PHE A 1 102 ? 16.707 -25.747 5.535 1.00 40.31 102 PHE A CA 1
ATOM 789 C C . PHE A 1 102 ? 17.689 -25.526 4.371 1.00 40.31 102 PHE A C 1
ATOM 791 O O . PHE A 1 102 ? 17.986 -26.460 3.634 1.00 40.31 102 PHE A O 1
ATOM 798 N N . GLY A 1 103 ? 18.172 -24.289 4.190 1.00 42.91 103 GLY A N 1
ATOM 799 C CA . GLY A 1 103 ? 19.310 -24.006 3.301 1.00 42.91 103 GLY A CA 1
ATOM 800 C C . GLY A 1 103 ? 19.278 -22.723 2.462 1.00 42.91 103 GLY A C 1
ATOM 801 O O . GLY A 1 103 ? 20.241 -22.492 1.734 1.00 42.91 103 GLY A O 1
ATOM 802 N N . GLU A 1 104 ? 18.244 -21.875 2.527 1.00 45.25 104 GLU A N 1
ATOM 803 C CA . GLU A 1 104 ? 18.285 -20.591 1.801 1.00 45.25 104 GLU A CA 1
ATOM 804 C C . GLU A 1 104 ? 19.181 -19.574 2.541 1.00 45.25 104 GLU A C 1
ATOM 806 O O . GLU A 1 104 ? 19.006 -19.368 3.746 1.00 45.25 104 GLU A O 1
ATOM 811 N N . PRO A 1 105 ? 20.155 -18.936 1.861 1.00 43.31 105 PRO A N 1
ATOM 812 C CA . PRO A 1 105 ? 20.972 -17.897 2.472 1.00 43.31 105 PRO A CA 1
ATOM 813 C C . PRO A 1 105 ? 20.097 -16.712 2.886 1.00 43.31 105 PRO A C 1
ATOM 815 O O . PRO A 1 105 ? 19.168 -16.337 2.172 1.00 43.31 105 PRO A O 1
ATOM 818 N N . ALA A 1 106 ? 20.423 -16.112 4.033 1.00 54.22 106 ALA A N 1
ATOM 819 C CA . ALA A 1 106 ? 19.756 -14.913 4.519 1.00 54.22 106 ALA A CA 1
ATOM 820 C C . ALA A 1 106 ? 19.763 -13.827 3.432 1.00 54.22 106 ALA A C 1
ATOM 822 O O . ALA A 1 106 ? 20.812 -13.398 2.942 1.00 54.22 106 ALA A O 1
ATOM 823 N N . ASP A 1 107 ? 18.563 -13.427 3.047 1.00 59.66 107 ASP A N 1
ATOM 824 C CA . ASP A 1 107 ? 18.291 -12.419 2.042 1.00 59.66 107 ASP A CA 1
ATOM 825 C C . ASP A 1 107 ? 18.826 -11.055 2.505 1.00 59.66 107 ASP A C 1
ATOM 827 O O . ASP A 1 107 ? 18.473 -10.573 3.581 1.00 59.66 107 ASP A O 1
ATOM 831 N N . LYS A 1 108 ? 19.743 -10.456 1.736 1.00 67.00 108 LYS A N 1
ATOM 832 C CA . LYS A 1 108 ? 20.484 -9.249 2.153 1.00 67.00 108 LYS A CA 1
ATOM 833 C C . LYS A 1 108 ? 19.724 -7.943 1.901 1.00 67.00 108 LYS A C 1
ATOM 835 O O . LYS A 1 108 ? 20.185 -6.891 2.340 1.00 67.00 108 LYS A O 1
ATOM 840 N N . THR A 1 109 ? 18.601 -7.978 1.183 1.00 70.50 109 THR A N 1
ATOM 841 C CA . THR A 1 109 ? 17.800 -6.776 0.914 1.00 70.50 109 THR A CA 1
ATOM 842 C C . THR A 1 109 ? 17.012 -6.374 2.163 1.00 70.50 109 THR A C 1
ATOM 844 O O . THR A 1 109 ? 16.343 -7.229 2.746 1.00 70.50 109 THR A O 1
ATOM 847 N N . PRO A 1 110 ? 17.020 -5.089 2.569 1.00 78.12 110 PRO A N 1
ATOM 848 C CA . PRO A 1 110 ? 16.209 -4.642 3.698 1.00 78.12 110 PRO A CA 1
ATOM 849 C C . PRO A 1 110 ? 14.708 -4.822 3.422 1.00 78.12 110 PRO A C 1
ATOM 851 O O . PRO A 1 110 ? 14.270 -4.865 2.270 1.00 78.12 110 PRO A O 1
ATOM 854 N N . ALA A 1 111 ? 13.905 -4.895 4.482 1.00 82.94 111 ALA A N 1
ATOM 855 C CA . ALA A 1 111 ? 12.453 -4.808 4.362 1.00 82.94 111 ALA A CA 1
ATOM 856 C C . ALA A 1 111 ? 12.023 -3.351 4.101 1.00 82.94 111 ALA A C 1
ATOM 858 O O . ALA A 1 111 ? 12.632 -2.407 4.606 1.00 82.94 111 ALA A O 1
ATOM 859 N N . LEU A 1 112 ? 10.970 -3.161 3.306 1.00 82.50 112 LEU A N 1
ATOM 860 C CA . LEU A 1 112 ? 10.341 -1.866 3.071 1.00 82.50 112 LEU A CA 1
ATOM 861 C C . LEU A 1 112 ? 9.482 -1.504 4.284 1.00 82.50 112 LEU A C 1
ATOM 863 O O . LEU A 1 112 ? 8.467 -2.155 4.534 1.00 82.50 112 LEU A O 1
ATOM 867 N N . ALA A 1 113 ? 9.876 -0.465 5.019 1.00 83.75 113 ALA A N 1
ATOM 868 C CA . ALA A 1 113 ? 9.063 0.085 6.098 1.00 83.75 113 ALA A CA 1
ATOM 869 C C . ALA A 1 113 ? 7.696 0.533 5.560 1.00 83.75 113 ALA A C 1
ATOM 871 O O . ALA A 1 113 ? 7.620 1.182 4.516 1.00 83.75 113 ALA A O 1
ATOM 872 N N . VAL A 1 114 ? 6.618 0.182 6.262 1.00 84.56 114 VAL A N 1
ATOM 873 C CA . VAL A 1 114 ? 5.263 0.571 5.863 1.00 84.56 114 VAL A CA 1
ATOM 874 C C . VAL A 1 114 ? 4.950 1.947 6.445 1.00 84.56 114 VAL A C 1
ATOM 876 O O . VAL A 1 114 ? 4.672 2.076 7.635 1.00 84.56 114 VAL A O 1
ATOM 879 N N . GLY A 1 115 ? 5.014 2.967 5.592 1.00 88.00 115 GLY A N 1
ATOM 880 C CA . GLY A 1 115 ? 4.598 4.335 5.893 1.00 88.00 115 GLY A CA 1
ATOM 881 C C . GLY A 1 115 ? 3.360 4.768 5.096 1.00 88.00 115 GLY A C 1
ATOM 882 O O . GLY A 1 115 ? 2.812 3.983 4.312 1.00 88.00 115 GLY A O 1
ATOM 883 N N . PRO A 1 116 ? 2.920 6.030 5.258 1.00 88.56 116 PRO A N 1
ATOM 884 C CA . PRO A 1 116 ? 1.829 6.608 4.470 1.00 88.56 116 PRO A CA 1
ATOM 885 C C . PRO A 1 116 ? 2.049 6.512 2.951 1.00 88.56 116 PRO A C 1
ATOM 887 O O . PRO A 1 116 ? 1.120 6.226 2.202 1.00 88.56 116 PRO A O 1
ATOM 890 N N . ASP A 1 117 ? 3.293 6.659 2.493 1.00 89.94 117 ASP A N 1
ATOM 891 C CA . ASP A 1 117 ? 3.668 6.568 1.079 1.00 89.94 117 ASP A CA 1
ATOM 892 C C . ASP A 1 117 ? 3.440 5.165 0.493 1.00 89.94 117 ASP A C 1
ATOM 894 O O . ASP A 1 117 ? 3.033 5.020 -0.664 1.00 89.94 117 ASP A O 1
ATOM 898 N N . VAL A 1 118 ? 3.669 4.121 1.291 1.00 91.62 118 VAL A N 1
ATOM 899 C CA . VAL A 1 118 ? 3.389 2.731 0.919 1.00 91.62 118 VAL A CA 1
ATOM 900 C C . VAL A 1 118 ? 1.887 2.493 0.814 1.00 91.62 118 VAL A C 1
ATOM 902 O O . VAL A 1 118 ? 1.449 1.854 -0.142 1.00 91.62 118 VAL A O 1
ATOM 905 N N . LEU A 1 119 ? 1.097 3.029 1.748 1.00 93.50 119 LEU A N 1
ATOM 906 C CA . LEU A 1 119 ? -0.364 2.952 1.689 1.00 93.50 119 LEU A CA 1
ATOM 907 C C . LEU A 1 119 ? -0.896 3.598 0.399 1.00 93.50 119 LEU A C 1
ATOM 909 O O . LEU A 1 119 ? -1.659 2.967 -0.333 1.00 93.50 119 LEU A O 1
ATOM 913 N N . ASP A 1 120 ? -0.430 4.803 0.071 1.00 94.56 120 ASP A N 1
ATOM 914 C CA . ASP A 1 120 ? -0.796 5.487 -1.173 1.00 94.56 120 ASP A CA 1
ATOM 915 C C . ASP A 1 120 ? -0.355 4.697 -2.412 1.00 94.56 120 ASP A C 1
ATOM 917 O O . ASP A 1 120 ? -1.082 4.614 -3.401 1.00 94.56 120 ASP A O 1
ATOM 921 N N . THR A 1 121 ? 0.818 4.062 -2.358 1.00 95.62 121 THR A N 1
ATOM 922 C CA . THR A 1 121 ? 1.311 3.195 -3.437 1.00 95.62 121 THR A CA 1
ATOM 923 C C . THR A 1 121 ? 0.391 1.994 -3.663 1.00 95.62 121 THR A C 1
ATOM 925 O O . THR A 1 121 ? 0.084 1.664 -4.808 1.00 95.62 121 THR A O 1
ATOM 928 N N . LEU A 1 122 ? -0.091 1.346 -2.599 1.00 95.38 122 LEU A N 1
ATOM 929 C CA . LEU A 1 122 ? -1.037 0.231 -2.716 1.00 95.38 122 LEU A CA 1
ATOM 930 C C . LEU A 1 122 ? -2.369 0.688 -3.329 1.00 95.38 122 LEU A C 1
ATOM 932 O O . LEU A 1 122 ? -2.885 0.014 -4.221 1.00 95.38 122 LEU A O 1
ATOM 936 N N . TRP A 1 123 ? -2.877 1.856 -2.923 1.00 96.62 123 TRP A N 1
ATOM 937 C CA . TRP A 1 123 ? -4.052 2.471 -3.548 1.00 96.62 123 TRP A CA 1
ATOM 938 C C . TRP A 1 123 ? -3.834 2.771 -5.030 1.00 96.62 123 TRP A C 1
ATOM 940 O O . TRP A 1 123 ? -4.699 2.472 -5.849 1.00 96.62 123 TRP A O 1
ATOM 950 N N . GLY A 1 124 ? -2.666 3.305 -5.392 1.00 96.50 124 GLY A N 1
ATOM 951 C CA . GLY A 1 124 ? -2.316 3.583 -6.781 1.00 96.50 124 GLY A CA 1
ATOM 952 C C . GLY A 1 124 ? -2.343 2.321 -7.641 1.00 96.50 124 GLY A C 1
ATOM 953 O O . GLY A 1 124 ? -2.935 2.334 -8.719 1.00 96.50 124 GLY A O 1
ATOM 954 N N . ILE A 1 125 ? -1.768 1.217 -7.147 1.00 95.88 125 ILE A N 1
ATOM 955 C CA . ILE A 1 125 ? -1.800 -0.070 -7.858 1.00 95.88 125 ILE A CA 1
ATOM 956 C C . ILE A 1 125 ? -3.246 -0.540 -8.024 1.00 95.88 125 ILE A C 1
ATOM 958 O O . ILE A 1 125 ? -3.629 -0.881 -9.139 1.00 95.88 125 ILE A O 1
ATOM 962 N N . TYR A 1 126 ? -4.058 -0.505 -6.959 1.00 95.62 126 TYR A N 1
ATOM 963 C CA . TYR A 1 126 ? -5.475 -0.877 -7.041 1.00 95.62 126 TYR A CA 1
ATOM 964 C C . TYR A 1 126 ? -6.226 -0.045 -8.086 1.00 95.62 126 TYR A C 1
ATOM 966 O O . TYR A 1 126 ? -6.921 -0.606 -8.925 1.00 95.62 126 TYR A O 1
ATOM 974 N N . PHE A 1 127 ? -6.054 1.278 -8.105 1.00 95.75 127 PHE A N 1
ATOM 975 C CA . PHE A 1 127 ? -6.731 2.129 -9.087 1.00 95.75 127 PHE A CA 1
ATOM 976 C C . PHE A 1 127 ? -6.275 1.883 -10.527 1.00 95.75 127 PHE A C 1
ATOM 978 O O . PHE A 1 127 ? -7.054 2.093 -11.454 1.00 95.75 127 PHE A O 1
ATOM 985 N N . ALA A 1 128 ? -5.035 1.437 -10.732 1.00 95.62 128 ALA A N 1
ATOM 986 C CA . ALA A 1 128 ? -4.537 1.092 -12.058 1.00 95.62 128 ALA A CA 1
ATOM 987 C C . ALA A 1 128 ? -5.030 -0.275 -12.555 1.00 95.62 128 ALA A C 1
ATOM 989 O O . ALA A 1 128 ? -5.183 -0.453 -13.763 1.00 95.62 128 ALA A O 1
ATOM 990 N N . THR A 1 129 ? -5.238 -1.245 -11.659 1.00 92.81 129 THR A N 1
ATOM 991 C CA . THR A 1 129 ? -5.457 -2.650 -12.049 1.00 92.81 129 THR A CA 1
ATOM 992 C C . THR A 1 129 ? -6.834 -3.205 -11.694 1.00 92.81 129 THR A C 1
ATOM 994 O O . THR A 1 129 ? -7.282 -4.149 -12.339 1.00 92.81 129 THR A O 1
ATOM 997 N N . GLY A 1 130 ? -7.490 -2.671 -10.664 1.00 90.12 130 GLY A N 1
ATOM 998 C CA . GLY A 1 130 ? -8.668 -3.271 -10.033 1.00 90.12 130 GLY A CA 1
ATOM 999 C C . GLY A 1 130 ? -8.390 -4.590 -9.294 1.00 90.12 130 GLY A C 1
ATOM 1000 O O . GLY A 1 130 ? -9.331 -5.250 -8.862 1.00 90.12 130 GLY A O 1
ATOM 1001 N N . ASP A 1 131 ? -7.123 -4.999 -9.156 1.00 87.38 131 ASP A N 1
ATOM 1002 C CA . ASP A 1 131 ? -6.729 -6.246 -8.486 1.00 87.38 131 ASP A CA 1
ATOM 1003 C C . ASP A 1 131 ? -6.983 -6.153 -6.973 1.00 87.38 131 ASP A C 1
ATOM 1005 O O . ASP A 1 131 ? -6.700 -5.136 -6.350 1.00 87.38 131 ASP A O 1
ATOM 1009 N N . ALA A 1 132 ? -7.471 -7.222 -6.349 1.00 88.06 132 ALA A N 1
ATOM 1010 C CA . ALA A 1 132 ? -7.702 -7.273 -4.909 1.00 88.06 132 ALA A CA 1
ATOM 1011 C C . ALA A 1 132 ? -6.403 -7.384 -4.085 1.00 88.06 132 ALA A C 1
ATOM 1013 O O . ALA A 1 132 ? -6.399 -7.049 -2.900 1.00 88.06 132 ALA A O 1
ATOM 1014 N N . ALA A 1 133 ? -5.281 -7.817 -4.674 1.00 88.25 133 ALA A N 1
ATOM 1015 C CA . ALA A 1 133 ? -4.042 -8.050 -3.926 1.00 88.25 133 ALA A CA 1
ATOM 1016 C C . ALA A 1 133 ? -3.500 -6.816 -3.157 1.00 88.25 133 ALA A C 1
ATOM 1018 O O . ALA A 1 133 ? -3.094 -6.973 -1.999 1.00 88.25 133 ALA A O 1
ATOM 1019 N N . PRO A 1 134 ? -3.495 -5.583 -3.710 1.00 92.31 134 PRO A N 1
ATOM 1020 C CA . PRO A 1 134 ? -3.155 -4.383 -2.949 1.00 92.31 134 PRO A CA 1
ATOM 1021 C C . PRO A 1 134 ? -4.144 -4.103 -1.813 1.00 92.31 134 PRO A C 1
ATOM 1023 O O . PRO A 1 134 ? -3.709 -3.731 -0.726 1.00 92.31 134 PRO A O 1
ATOM 1026 N N . LEU A 1 135 ? -5.446 -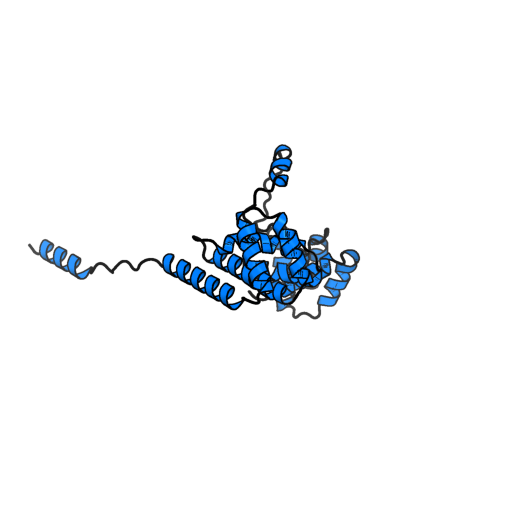4.342 -2.015 1.00 93.00 135 LEU A N 1
ATOM 1027 C CA . LEU A 1 135 ? -6.456 -4.166 -0.965 1.00 93.00 135 LEU A CA 1
ATOM 1028 C C . LEU A 1 135 ? -6.224 -5.117 0.206 1.00 93.00 135 LEU A C 1
ATOM 1030 O O . LEU A 1 135 ? -6.268 -4.679 1.351 1.00 93.00 135 LEU A O 1
ATOM 1034 N N . ALA A 1 136 ? -5.904 -6.386 -0.060 1.00 90.75 136 ALA A N 1
ATOM 1035 C CA . ALA A 1 136 ? -5.585 -7.358 0.985 1.00 90.75 136 ALA A CA 1
ATOM 1036 C C . ALA A 1 136 ? -4.399 -6.898 1.855 1.00 90.75 136 ALA A C 1
ATOM 1038 O O . ALA A 1 136 ? -4.405 -7.074 3.074 1.00 90.75 136 ALA A O 1
ATOM 1039 N N . ARG A 1 137 ? -3.400 -6.238 1.251 1.00 92.00 137 ARG A N 1
ATOM 1040 C CA . ARG A 1 137 ? -2.273 -5.639 1.986 1.00 92.00 137 ARG A CA 1
ATOM 1041 C C . ARG A 1 137 ? -2.703 -4.440 2.828 1.00 92.00 137 ARG A C 1
ATOM 1043 O O . ARG A 1 137 ? -2.235 -4.319 3.950 1.00 92.00 137 ARG A O 1
ATOM 1050 N N . ILE A 1 138 ? -3.603 -3.588 2.331 1.00 95.25 138 ILE A N 1
ATOM 1051 C CA . ILE A 1 138 ? -4.162 -2.469 3.112 1.00 95.25 138 ILE A CA 1
ATOM 1052 C C . ILE A 1 138 ? -4.996 -3.000 4.290 1.00 95.25 138 ILE A C 1
ATOM 1054 O O . ILE A 1 138 ? -4.862 -2.510 5.408 1.00 95.25 138 ILE A O 1
ATOM 1058 N N . VAL A 1 139 ? -5.805 -4.041 4.068 1.00 95.25 139 VAL A N 1
ATOM 1059 C CA . VAL A 1 139 ? -6.586 -4.726 5.113 1.00 95.25 139 VAL A CA 1
ATOM 1060 C C . VAL A 1 139 ? -5.676 -5.312 6.196 1.00 95.25 139 VAL A C 1
ATOM 1062 O O . VAL A 1 139 ? -5.993 -5.205 7.379 1.00 95.25 139 VAL A O 1
ATOM 1065 N N . ALA A 1 140 ? -4.514 -5.857 5.829 1.00 92.12 140 ALA A N 1
ATOM 1066 C CA . ALA A 1 140 ? -3.540 -6.375 6.790 1.00 92.12 140 ALA A CA 1
ATOM 1067 C C . ALA A 1 140 ? -2.967 -5.300 7.739 1.00 92.12 140 ALA A C 1
ATOM 1069 O O . ALA A 1 140 ? -2.465 -5.649 8.804 1.00 92.12 140 ALA A O 1
ATOM 1070 N N . LEU A 1 141 ? -3.078 -4.009 7.399 1.00 93.88 141 LEU A N 1
ATOM 1071 C CA . LEU A 1 141 ? -2.654 -2.888 8.251 1.00 93.88 141 LEU A CA 1
ATOM 1072 C C . LEU A 1 141 ? -3.727 -2.455 9.258 1.00 93.88 141 LEU A C 1
ATOM 1074 O O . LEU A 1 141 ? -3.444 -1.661 10.152 1.00 93.88 141 LEU A O 1
ATOM 1078 N N . LEU A 1 142 ? -4.961 -2.956 9.146 1.00 95.50 142 LEU A N 1
ATOM 1079 C CA . LEU A 1 142 ? -6.064 -2.551 10.020 1.00 95.50 142 LEU A CA 1
ATOM 1080 C C . LEU A 1 142 ? -5.813 -2.783 11.520 1.00 95.50 142 LEU A C 1
ATOM 1082 O O . LEU A 1 142 ? -6.179 -1.894 12.294 1.00 95.50 142 LEU A O 1
ATOM 1086 N N . PRO A 1 143 ? -5.171 -3.881 11.969 1.00 94.38 143 PRO A N 1
ATOM 1087 C CA . PRO A 1 143 ? -4.846 -4.059 13.385 1.00 94.38 143 PRO A CA 1
ATOM 1088 C C . PRO A 1 143 ? -3.974 -2.936 13.953 1.00 94.38 143 PRO A C 1
ATOM 1090 O O . PRO A 1 143 ? -4.075 -2.618 15.134 1.00 94.38 143 PRO A O 1
ATOM 1093 N N . TRP A 1 144 ? -3.163 -2.270 13.122 1.00 94.81 144 TRP A N 1
ATOM 1094 C CA . TRP A 1 144 ? -2.358 -1.137 13.577 1.00 94.81 144 TRP A CA 1
ATOM 1095 C C . TRP A 1 144 ? -3.214 0.059 14.003 1.00 94.81 144 TRP A C 1
ATOM 1097 O O . TRP A 1 144 ? -2.739 0.888 14.765 1.00 94.81 144 TRP A O 1
ATOM 1107 N N . SER A 1 145 ? -4.490 0.145 13.603 1.00 96.12 145 SER A N 1
ATOM 1108 C CA . SER A 1 145 ? -5.402 1.184 14.114 1.00 96.12 145 SER A CA 1
ATOM 1109 C C . SER A 1 145 ? -5.686 1.066 15.620 1.00 96.12 145 SER A C 1
ATOM 1111 O O . SER A 1 145 ? -6.230 1.992 16.219 1.00 96.12 145 SER A O 1
ATOM 1113 N N . GLU A 1 146 ? -5.291 -0.048 16.239 1.00 94.81 146 GLU A N 1
ATOM 1114 C CA . GLU A 1 146 ? -5.406 -0.302 17.674 1.00 94.81 146 GLU A CA 1
ATOM 1115 C C . GLU A 1 146 ? -4.045 -0.281 18.396 1.00 94.81 146 GLU A C 1
ATOM 1117 O O . GLU A 1 146 ? -3.988 -0.551 19.597 1.00 94.81 146 GLU A O 1
ATOM 1122 N N . GLU A 1 147 ? -2.960 0.063 17.690 1.00 93.19 147 GLU A N 1
ATOM 1123 C CA . GLU A 1 147 ? -1.601 0.162 18.235 1.00 93.19 147 GLU A CA 1
ATOM 1124 C C . GLU A 1 147 ? -1.532 1.129 19.432 1.00 93.19 147 GLU A C 1
ATOM 1126 O O . GLU A 1 147 ? -2.210 2.160 19.488 1.00 93.19 147 GLU A O 1
ATOM 1131 N N . ARG A 1 148 ? -0.714 0.773 20.429 1.00 92.94 148 ARG A N 1
ATOM 1132 C CA . ARG A 1 148 ? -0.614 1.466 21.724 1.00 92.94 148 ARG A CA 1
ATOM 1133 C C . ARG A 1 148 ? 0.796 1.931 22.069 1.00 92.94 148 ARG A C 1
ATOM 1135 O O . ARG A 1 148 ? 0.941 2.645 23.053 1.00 92.94 148 ARG A O 1
ATOM 1142 N N . ALA A 1 149 ? 1.813 1.514 21.323 1.00 90.69 149 ALA A N 1
ATOM 1143 C CA . ALA A 1 149 ? 3.208 1.843 21.593 1.00 90.69 149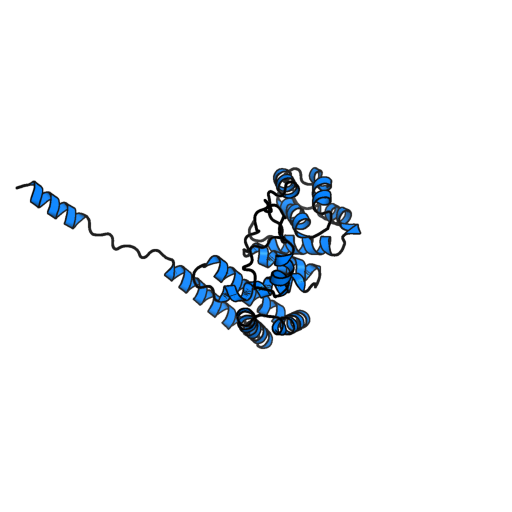 ALA A CA 1
ATOM 1144 C C . ALA A 1 149 ? 3.815 2.736 20.502 1.00 90.69 149 ALA A C 1
ATOM 1146 O O . ALA A 1 149 ? 4.554 3.672 20.808 1.00 90.69 149 ALA A O 1
ATOM 1147 N N . ASP A 1 150 ? 3.481 2.476 19.238 1.00 90.81 150 ASP A N 1
ATOM 1148 C CA . ASP A 1 150 ? 4.084 3.142 18.083 1.00 90.81 150 ASP A CA 1
ATOM 1149 C C . ASP A 1 150 ? 3.082 4.078 17.384 1.00 90.81 150 ASP A C 1
ATOM 1151 O O . ASP A 1 150 ? 2.133 3.646 16.728 1.00 90.81 150 ASP A O 1
ATOM 1155 N N . ALA A 1 151 ? 3.310 5.389 17.511 1.00 91.38 151 ALA A N 1
ATOM 1156 C CA . ALA A 1 151 ? 2.461 6.413 16.901 1.00 91.38 151 ALA A CA 1
ATOM 1157 C C . ALA A 1 151 ? 2.492 6.389 15.360 1.00 91.38 151 ALA A C 1
ATOM 1159 O O . ALA A 1 151 ? 1.495 6.732 14.721 1.00 91.38 151 ALA A O 1
ATOM 1160 N N . GLY A 1 152 ? 3.603 5.961 14.754 1.00 90.56 152 GLY A N 1
ATOM 1161 C CA . GLY A 1 152 ? 3.736 5.826 13.306 1.00 90.56 152 GLY A CA 1
ATOM 1162 C C . GLY A 1 152 ? 2.875 4.685 12.771 1.00 90.56 152 GLY A C 1
ATOM 1163 O O . GLY A 1 152 ? 2.066 4.896 11.865 1.00 90.56 152 GLY A O 1
ATOM 1164 N N . ARG A 1 153 ? 2.969 3.501 13.389 1.00 92.75 153 ARG A N 1
ATOM 1165 C CA . ARG A 1 153 ? 2.092 2.357 13.078 1.00 92.75 153 ARG A CA 1
ATOM 1166 C C . ARG A 1 153 ? 0.623 2.706 13.309 1.00 92.75 153 ARG A C 1
ATOM 1168 O O . ARG A 1 153 ? -0.190 2.480 12.411 1.00 92.75 153 ARG A O 1
ATOM 1175 N N . LEU A 1 154 ? 0.298 3.338 14.444 1.00 94.94 154 LEU A N 1
ATOM 1176 C CA . LEU A 1 154 ? -1.064 3.791 14.743 1.00 94.94 154 LEU A CA 1
ATOM 1177 C C . LEU A 1 154 ? -1.616 4.711 13.651 1.00 94.94 154 LEU A C 1
ATOM 1179 O O . LEU A 1 154 ? -2.742 4.526 13.185 1.00 94.94 154 LEU A O 1
ATOM 1183 N N . THR A 1 155 ? -0.805 5.672 13.205 1.00 94.12 155 THR A N 1
ATOM 1184 C CA . THR A 1 155 ? -1.175 6.604 12.135 1.00 94.12 155 THR A CA 1
ATOM 1185 C C . THR A 1 155 ? -1.466 5.866 10.831 1.00 94.12 155 THR A C 1
ATOM 1187 O O . THR A 1 155 ? -2.526 6.075 10.239 1.00 94.12 155 THR A O 1
ATOM 1190 N N . VAL A 1 156 ? -0.585 4.956 10.408 1.00 94.44 156 VAL A N 1
ATOM 1191 C CA . VAL A 1 156 ? -0.769 4.164 9.180 1.00 94.44 156 VAL A CA 1
ATOM 1192 C C . VAL A 1 156 ? -2.027 3.294 9.255 1.00 94.44 156 VAL A C 1
ATOM 1194 O O . VAL A 1 156 ? -2.820 3.290 8.314 1.00 94.44 156 VAL A O 1
ATOM 1197 N N . GLY A 1 157 ? -2.265 2.611 10.378 1.00 95.88 157 GLY A N 1
ATOM 1198 C CA . GLY A 1 157 ? -3.469 1.800 10.574 1.00 95.88 157 GLY A CA 1
ATOM 1199 C C . GLY A 1 157 ? -4.757 2.627 10.554 1.00 95.88 157 GLY A C 1
ATOM 1200 O O . GLY A 1 157 ? -5.737 2.247 9.911 1.00 95.88 157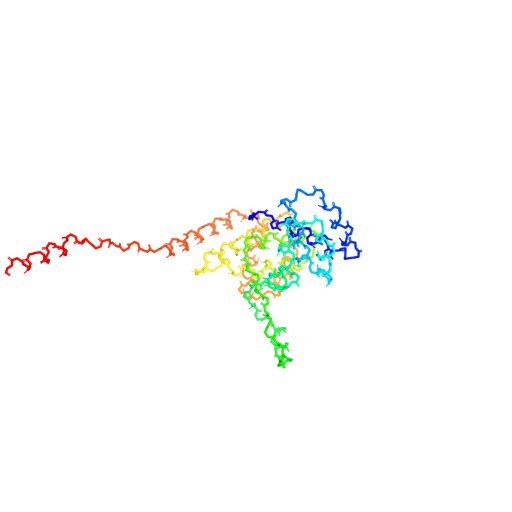 GLY A O 1
ATOM 1201 N N . CYS A 1 158 ? -4.750 3.801 11.191 1.00 97.38 158 CYS A N 1
ATOM 1202 C CA . CYS A 1 158 ? -5.866 4.747 11.141 1.00 97.38 158 CYS A CA 1
ATOM 1203 C C . CYS A 1 158 ? -6.137 5.251 9.716 1.00 97.38 158 CYS A C 1
ATOM 1205 O O . CYS A 1 158 ? -7.292 5.310 9.290 1.00 97.38 158 CYS A O 1
ATOM 1207 N N . MET A 1 159 ? -5.088 5.580 8.957 1.00 96.31 159 MET A N 1
ATOM 1208 C CA . MET A 1 159 ? -5.214 5.985 7.555 1.00 96.31 159 MET A CA 1
ATOM 1209 C C . MET A 1 159 ? -5.758 4.851 6.683 1.00 96.31 159 MET A C 1
ATOM 1211 O O . MET A 1 159 ? -6.644 5.096 5.863 1.00 96.31 159 MET A O 1
ATOM 1215 N N . ALA A 1 160 ? -5.289 3.614 6.872 1.00 97.31 160 ALA A N 1
ATOM 1216 C CA . ALA A 1 160 ? -5.808 2.444 6.166 1.00 97.31 160 ALA A CA 1
ATOM 1217 C C . ALA A 1 160 ? -7.312 2.269 6.432 1.00 97.31 160 ALA A C 1
ATOM 1219 O O . ALA A 1 160 ? -8.100 2.202 5.489 1.00 97.31 160 ALA A O 1
ATOM 1220 N N . LYS A 1 161 ? -7.725 2.312 7.706 1.00 98.12 161 LYS A N 1
ATOM 1221 C CA . LYS A 1 161 ? -9.134 2.235 8.121 1.00 98.12 161 LYS A CA 1
ATOM 1222 C C . LYS A 1 161 ? -9.982 3.335 7.478 1.00 98.12 161 LYS A C 1
ATOM 1224 O O . LYS A 1 161 ? -11.008 3.057 6.859 1.00 98.12 161 LYS A O 1
ATOM 1229 N N . PHE A 1 162 ? -9.540 4.588 7.583 1.00 97.69 162 PHE A N 1
ATOM 1230 C CA . PHE A 1 162 ? -10.267 5.734 7.042 1.00 97.69 162 PHE A CA 1
ATOM 1231 C C . PHE A 1 162 ? -10.384 5.683 5.514 1.00 97.69 162 PHE A C 1
ATOM 1233 O O . PHE A 1 162 ? -11.472 5.881 4.976 1.00 97.69 162 PHE A O 1
ATOM 1240 N N . THR A 1 163 ? -9.282 5.420 4.806 1.00 97.25 163 THR A N 1
ATOM 1241 C CA . THR A 1 163 ? -9.266 5.419 3.334 1.00 97.25 163 THR A CA 1
ATOM 1242 C C . THR A 1 163 ? -10.057 4.251 2.752 1.00 97.25 163 THR A C 1
ATOM 1244 O O . THR A 1 163 ? -10.772 4.451 1.772 1.00 97.25 163 THR A O 1
ATOM 1247 N N . LEU A 1 164 ? -10.026 3.069 3.380 1.00 98.12 164 LEU A N 1
ATOM 1248 C CA . LEU A 1 164 ? -10.892 1.950 3.000 1.00 98.12 164 LEU A CA 1
ATOM 1249 C C . LEU A 1 164 ? -12.370 2.324 3.133 1.00 98.12 164 LEU A C 1
ATOM 1251 O O . LEU A 1 164 ? -13.114 2.176 2.165 1.00 98.12 164 LEU A O 1
ATOM 1255 N N . ALA A 1 165 ? -12.786 2.863 4.284 1.00 98.12 165 ALA A N 1
ATOM 1256 C CA . ALA A 1 165 ? -14.177 3.262 4.497 1.00 98.12 165 ALA A CA 1
ATOM 1257 C C . ALA A 1 165 ? -14.618 4.361 3.516 1.00 98.12 165 ALA A C 1
ATOM 1259 O O . ALA A 1 165 ? -15.685 4.271 2.911 1.00 98.12 165 ALA A O 1
ATOM 1260 N N . ALA A 1 166 ? -13.785 5.388 3.324 1.00 97.25 166 ALA A N 1
ATOM 1261 C CA . ALA A 1 166 ? -14.102 6.527 2.467 1.00 97.25 166 ALA A CA 1
ATOM 1262 C C . ALA A 1 166 ? -14.235 6.143 0.986 1.00 97.25 166 ALA A C 1
ATOM 1264 O O . ALA A 1 166 ? -15.140 6.641 0.312 1.00 97.25 166 ALA A O 1
ATOM 1265 N N . ASN A 1 167 ? -13.361 5.264 0.487 1.00 97.31 167 ASN A N 1
ATOM 1266 C CA . ASN A 1 167 ? -13.445 4.769 -0.885 1.00 97.31 167 ASN A CA 1
ATOM 1267 C C . ASN A 1 167 ? -14.617 3.787 -1.046 1.00 97.31 167 ASN A C 1
ATOM 1269 O O . ASN A 1 167 ? -15.408 3.935 -1.975 1.00 97.31 167 ASN A O 1
ATOM 1273 N N . ALA A 1 168 ? -14.804 2.847 -0.114 1.00 97.69 168 ALA A N 1
ATOM 1274 C CA . ALA A 1 168 ? -15.885 1.858 -0.184 1.00 97.69 168 ALA A CA 1
ATOM 1275 C C . ALA A 1 168 ? -17.288 2.480 -0.069 1.00 97.69 168 ALA A C 1
ATOM 1277 O O . ALA A 1 168 ? -18.234 1.965 -0.656 1.00 97.69 168 ALA A O 1
ATOM 1278 N N . ALA A 1 169 ? -17.433 3.621 0.616 1.00 97.19 169 ALA A N 1
ATOM 1279 C CA . ALA A 1 169 ? -18.695 4.364 0.678 1.00 97.19 169 ALA A CA 1
ATOM 1280 C C . ALA A 1 169 ? -19.169 4.879 -0.697 1.00 97.19 169 ALA A C 1
ATOM 1282 O O . ALA A 1 169 ? -20.336 5.227 -0.864 1.00 97.19 169 ALA A O 1
ATOM 1283 N N . ARG A 1 170 ? -18.259 4.976 -1.676 1.00 96.19 170 ARG A N 1
ATOM 1284 C CA . ARG A 1 170 ? -18.521 5.509 -3.024 1.00 96.19 170 ARG A CA 1
ATOM 1285 C C . ARG A 1 170 ? -18.342 4.467 -4.127 1.00 96.19 170 ARG A C 1
ATOM 1287 O O . ARG A 1 170 ? -18.743 4.722 -5.258 1.00 96.19 170 ARG A O 1
ATOM 1294 N N . ASP A 1 171 ? -17.754 3.320 -3.802 1.00 96.44 171 ASP A N 1
ATOM 1295 C CA . ASP A 1 171 ? -17.445 2.239 -4.731 1.00 96.44 171 ASP A CA 1
ATOM 1296 C C . ASP A 1 171 ? -18.068 0.920 -4.226 1.00 96.44 171 ASP A C 1
ATOM 1298 O O . ASP A 1 171 ? -17.511 0.258 -3.342 1.00 96.44 171 ASP A O 1
ATOM 1302 N N . PRO A 1 172 ? -19.230 0.509 -4.775 1.00 95.69 172 PRO A N 1
ATOM 1303 C CA . PRO A 1 172 ? -19.897 -0.721 -4.360 1.00 95.69 172 PRO A CA 1
ATOM 1304 C C . PRO A 1 172 ? -19.112 -1.987 -4.736 1.00 95.69 172 PRO A C 1
ATOM 1306 O O . PRO A 1 172 ? -19.298 -3.019 -4.089 1.00 95.69 172 PRO A O 1
ATOM 1309 N N . VAL A 1 173 ? -18.235 -1.927 -5.748 1.00 95.25 173 VAL A N 1
ATOM 1310 C CA . VAL A 1 173 ? -17.366 -3.053 -6.121 1.00 95.25 173 VAL A CA 1
ATOM 1311 C C . VAL A 1 173 ? -16.302 -3.239 -5.047 1.00 95.25 173 VAL A C 1
ATOM 1313 O O . VAL A 1 173 ? -16.148 -4.344 -4.528 1.00 95.25 173 VAL A O 1
ATOM 1316 N N . LEU A 1 174 ? -15.643 -2.153 -4.633 1.00 96.50 174 LEU A N 1
ATOM 1317 C CA . LEU A 1 174 ? -14.711 -2.175 -3.506 1.00 96.50 174 LEU A CA 1
ATOM 1318 C C . LEU A 1 174 ? -15.393 -2.666 -2.222 1.00 96.50 174 LEU A C 1
ATOM 1320 O O . LEU A 1 174 ? -14.850 -3.526 -1.531 1.00 96.50 174 LEU A O 1
ATOM 1324 N N . LEU A 1 175 ? -16.598 -2.181 -1.912 1.00 97.06 175 LEU A N 1
ATOM 1325 C CA . LEU A 1 175 ? -17.345 -2.638 -0.737 1.00 97.06 175 LEU A CA 1
ATOM 1326 C C . LEU A 1 175 ? -17.607 -4.154 -0.772 1.00 97.06 175 LEU A C 1
ATOM 1328 O O . LEU A 1 175 ? -17.459 -4.832 0.247 1.00 97.06 175 LEU A O 1
ATOM 1332 N N . ALA A 1 176 ? -17.961 -4.703 -1.937 1.00 95.06 176 ALA A N 1
ATOM 1333 C CA . ALA A 1 176 ? -18.139 -6.142 -2.110 1.00 95.06 176 ALA A CA 1
ATOM 1334 C C . ALA A 1 176 ? -16.825 -6.919 -1.912 1.00 95.06 176 ALA A C 1
ATOM 1336 O O . ALA A 1 176 ? -16.829 -7.949 -1.237 1.00 95.06 176 ALA A O 1
ATOM 1337 N N . LEU A 1 177 ? -15.699 -6.409 -2.425 1.00 93.88 177 LEU A N 1
ATOM 1338 C CA . LEU A 1 177 ? -14.376 -7.000 -2.196 1.00 93.88 177 LEU A CA 1
ATOM 1339 C C . LEU A 1 177 ? -14.026 -7.041 -0.701 1.00 93.88 177 LEU A C 1
ATOM 1341 O O . LEU A 1 177 ? -13.604 -8.083 -0.205 1.00 93.88 177 LEU A O 1
ATOM 1345 N N . LEU A 1 178 ? -14.276 -5.960 0.046 1.00 95.81 178 LEU A N 1
ATOM 1346 C CA . LEU A 1 178 ? -14.020 -5.923 1.493 1.00 95.81 178 LEU A CA 1
ATOM 1347 C C . LEU A 1 178 ? -14.894 -6.910 2.275 1.00 95.81 178 LEU A C 1
ATOM 1349 O O . LEU A 1 178 ? -14.410 -7.564 3.199 1.00 95.81 178 LEU A O 1
ATOM 1353 N N . ARG A 1 179 ? -16.170 -7.057 1.896 1.00 95.25 179 ARG A N 1
ATOM 1354 C CA . ARG A 1 179 ? -17.064 -8.061 2.497 1.00 95.25 179 ARG A CA 1
ATOM 1355 C C . ARG A 1 179 ? -16.584 -9.487 2.228 1.00 95.25 179 ARG A C 1
ATOM 1357 O O . ARG A 1 179 ? -16.656 -10.317 3.130 1.00 95.25 179 ARG A O 1
ATOM 1364 N N . ASN A 1 180 ? -16.079 -9.761 1.026 1.00 91.25 180 ASN A N 1
ATOM 1365 C CA . ASN A 1 180 ? -15.514 -11.068 0.690 1.00 91.25 180 ASN A CA 1
ATOM 1366 C C . ASN A 1 180 ? -14.248 -11.354 1.505 1.00 91.25 180 ASN A C 1
ATOM 1368 O O . ASN A 1 180 ? -14.099 -12.456 2.031 1.00 91.25 180 ASN A O 1
ATOM 1372 N N . GLU A 1 181 ? -13.378 -10.355 1.672 1.00 88.56 181 GLU A N 1
ATOM 1373 C CA . GLU A 1 181 ? -12.162 -10.503 2.472 1.00 88.56 181 GLU A CA 1
ATOM 1374 C C . GLU A 1 181 ? -12.443 -10.752 3.952 1.00 88.56 181 GLU A C 1
ATOM 1376 O O . GLU A 1 181 ? -11.724 -11.522 4.587 1.00 88.56 181 GLU A O 1
ATOM 1381 N N . LEU A 1 182 ? -13.510 -10.166 4.508 1.00 90.94 182 LEU A N 1
ATOM 1382 C CA . LEU A 1 182 ? -13.861 -10.297 5.925 1.00 90.94 182 LEU A CA 1
ATOM 1383 C C . LEU A 1 182 ? -13.918 -11.753 6.406 1.00 90.94 182 LEU A C 1
ATOM 1385 O O . LEU A 1 182 ? -13.467 -12.041 7.513 1.00 90.94 182 LEU A O 1
ATOM 1389 N N . ALA A 1 183 ? -14.431 -12.668 5.582 1.00 85.88 183 ALA A N 1
ATOM 1390 C CA . ALA A 1 183 ? -14.556 -14.080 5.939 1.00 85.88 183 ALA A CA 1
ATOM 1391 C C . ALA A 1 183 ? -13.201 -14.797 6.098 1.00 85.88 183 ALA A C 1
ATOM 1393 O O . ALA A 1 183 ? -13.125 -15.807 6.796 1.00 85.88 183 ALA A O 1
ATOM 1394 N N . ALA A 1 184 ? -12.141 -14.285 5.466 1.00 85.81 184 ALA A N 1
ATOM 1395 C CA . ALA A 1 184 ? -10.800 -14.863 5.492 1.00 85.81 184 ALA A CA 1
ATOM 1396 C C . ALA A 1 184 ? -9.890 -14.249 6.572 1.00 85.81 184 ALA A C 1
ATOM 1398 O O . ALA A 1 184 ? -8.789 -14.754 6.806 1.00 85.81 184 ALA A O 1
ATOM 1399 N N . GLN A 1 185 ? -10.321 -13.167 7.231 1.00 88.50 185 GLN A N 1
ATOM 1400 C CA . GLN A 1 185 ? -9.476 -12.429 8.166 1.00 88.50 185 GLN A CA 1
ATOM 1401 C C . GLN A 1 185 ? -9.418 -13.070 9.566 1.00 88.50 185 GLN A C 1
ATOM 1403 O O . GLN A 1 185 ? -10.427 -13.563 10.077 1.00 88.50 185 GLN A O 1
ATOM 1408 N N . PRO A 1 186 ? -8.258 -13.014 10.251 1.00 90.06 186 PRO A N 1
ATOM 1409 C CA . PRO A 1 186 ? -8.160 -13.403 11.656 1.00 90.06 186 PRO A CA 1
ATOM 1410 C C . PRO A 1 186 ? -8.978 -12.454 12.542 1.00 90.06 186 PRO A C 1
ATOM 1412 O O . PRO A 1 186 ? -9.203 -11.304 12.177 1.00 90.06 186 PRO A O 1
ATOM 1415 N N . ALA A 1 187 ? -9.371 -12.903 13.739 1.00 86.19 187 ALA A N 1
ATOM 1416 C CA . ALA A 1 187 ? -10.308 -12.180 14.609 1.00 86.19 187 ALA A CA 1
ATOM 1417 C C . ALA A 1 187 ? -9.949 -10.697 14.855 1.00 86.19 187 ALA A C 1
ATOM 1419 O O . ALA A 1 187 ? -10.835 -9.848 14.783 1.00 86.19 187 ALA A O 1
ATOM 1420 N N . GLY A 1 188 ? -8.666 -10.382 15.087 1.00 84.44 188 GLY A N 1
ATOM 1421 C CA . GLY A 1 188 ? -8.203 -9.000 15.285 1.00 84.44 188 GLY A CA 1
ATOM 1422 C C . GLY A 1 188 ? -8.439 -8.115 14.057 1.00 84.44 188 GLY A C 1
ATOM 1423 O O . GLY A 1 188 ? -9.057 -7.059 14.155 1.00 84.44 188 GLY A O 1
ATOM 1424 N N . THR A 1 189 ? -8.044 -8.583 12.871 1.00 92.25 189 THR A N 1
ATOM 1425 C CA . THR A 1 189 ? -8.282 -7.864 11.609 1.00 92.25 189 THR A CA 1
ATOM 1426 C C . THR A 1 189 ? -9.767 -7.827 11.245 1.00 92.25 189 THR A C 1
ATOM 1428 O O . THR A 1 189 ? -10.269 -6.796 10.803 1.00 92.25 189 THR A O 1
ATOM 1431 N N . ALA A 1 190 ? -10.493 -8.926 11.460 1.00 93.94 190 ALA A N 1
ATOM 1432 C CA . ALA A 1 190 ? -11.910 -9.047 11.136 1.00 93.94 190 ALA A CA 1
ATOM 1433 C C . ALA A 1 190 ? -12.776 -8.060 11.933 1.00 93.94 190 ALA A C 1
ATOM 1435 O O . ALA A 1 190 ? -13.715 -7.490 11.379 1.00 93.94 190 ALA A O 1
ATOM 1436 N N . GLY A 1 191 ? -12.450 -7.817 13.209 1.00 95.81 191 GLY A N 1
ATOM 1437 C CA . GLY A 1 191 ? -13.146 -6.831 14.039 1.00 95.81 191 GLY A CA 1
ATOM 1438 C C . GLY A 1 191 ? -13.056 -5.419 13.457 1.00 95.81 191 GLY A C 1
ATOM 1439 O O . GLY A 1 191 ? -14.081 -4.781 13.207 1.00 95.81 191 GLY A O 1
ATOM 1440 N N . VAL A 1 192 ? -11.835 -4.965 13.159 1.00 97.12 192 VAL A N 1
ATOM 1441 C CA . VAL A 1 192 ? -11.599 -3.634 12.580 1.00 97.12 192 VAL A CA 1
ATOM 1442 C C . VAL A 1 192 ? -12.176 -3.527 11.164 1.00 97.12 192 VAL A C 1
ATOM 1444 O O . VAL A 1 192 ? -12.774 -2.506 10.815 1.00 97.12 192 VAL A O 1
ATOM 1447 N N . LEU A 1 193 ? -12.054 -4.575 10.343 1.00 97.62 193 LEU A N 1
ATOM 1448 C CA . LEU A 1 193 ? -12.614 -4.599 8.989 1.00 97.62 193 LEU A CA 1
ATOM 1449 C C . LEU A 1 193 ? -14.145 -4.535 9.005 1.00 97.62 193 LEU A C 1
ATOM 1451 O O . LEU A 1 193 ? -14.732 -3.799 8.214 1.00 97.62 193 LEU A O 1
ATOM 1455 N N . LYS A 1 194 ? -14.803 -5.235 9.936 1.00 98.12 194 LYS A N 1
ATOM 1456 C CA . LYS A 1 194 ? -16.258 -5.163 10.108 1.00 98.12 194 LYS A CA 1
ATOM 1457 C C . LYS A 1 194 ? -16.718 -3.744 10.451 1.00 98.12 194 LYS A C 1
ATOM 1459 O O . LYS A 1 194 ? -17.679 -3.269 9.853 1.00 98.12 194 LYS A O 1
ATOM 1464 N N . ASP A 1 195 ? -16.026 -3.059 11.363 1.00 97.62 195 ASP A N 1
ATOM 1465 C CA . ASP A 1 195 ? -16.320 -1.653 11.685 1.00 97.62 195 ASP A CA 1
ATOM 1466 C C . ASP A 1 195 ? -16.076 -0.722 10.482 1.00 97.62 195 ASP A C 1
ATOM 1468 O O . ASP A 1 195 ? -16.867 0.177 10.209 1.00 97.62 195 ASP A O 1
ATOM 1472 N N . THR A 1 196 ? -15.022 -0.984 9.704 1.00 98.00 196 THR A N 1
ATOM 1473 C CA . THR A 1 196 ? -14.700 -0.237 8.474 1.00 98.00 196 THR A CA 1
ATOM 1474 C C . THR A 1 196 ? -15.812 -0.357 7.428 1.00 98.00 196 THR A C 1
ATOM 1476 O O . THR A 1 196 ? -16.241 0.649 6.863 1.00 98.00 196 THR A O 1
ATOM 1479 N N . ILE A 1 197 ? -16.311 -1.576 7.194 1.00 98.19 197 ILE A N 1
ATOM 1480 C CA . ILE A 1 197 ? -17.427 -1.856 6.278 1.00 98.19 197 ILE A CA 1
ATOM 1481 C C . ILE A 1 197 ? -18.704 -1.162 6.765 1.00 98.19 197 ILE A C 1
ATOM 1483 O O . ILE A 1 197 ? -19.363 -0.481 5.983 1.00 98.19 197 ILE A O 1
ATOM 1487 N N . ALA A 1 198 ? -19.017 -1.258 8.060 1.00 97.94 198 ALA A N 1
ATOM 1488 C CA . ALA A 1 198 ? -20.193 -0.606 8.634 1.00 97.94 198 ALA A CA 1
ATOM 1489 C C . ALA A 1 198 ? -20.131 0.928 8.504 1.00 97.94 198 ALA A C 1
ATOM 1491 O O . ALA A 1 198 ? -21.133 1.568 8.177 1.00 97.94 198 ALA A O 1
ATOM 1492 N N . ALA A 1 199 ? -18.956 1.534 8.709 1.00 97.62 199 ALA A N 1
ATOM 1493 C CA . ALA A 1 199 ? -18.750 2.968 8.508 1.00 97.62 199 ALA A CA 1
ATOM 1494 C C . ALA A 1 199 ? -18.918 3.381 7.037 1.00 97.62 199 ALA A C 1
ATOM 1496 O O . ALA A 1 199 ? -19.480 4.439 6.764 1.00 97.62 199 ALA A O 1
ATOM 1497 N N . ALA A 1 200 ? -18.471 2.548 6.091 1.00 97.62 200 ALA A N 1
ATOM 1498 C CA . ALA A 1 200 ? -18.673 2.788 4.664 1.00 97.62 200 ALA A CA 1
ATOM 1499 C C . ALA A 1 200 ? -20.163 2.756 4.284 1.00 97.62 200 ALA A C 1
ATOM 1501 O O . ALA A 1 200 ? -20.648 3.663 3.614 1.00 97.62 200 ALA A O 1
ATOM 1502 N N . GLU A 1 201 ? -20.897 1.744 4.755 1.00 97.50 201 GLU A N 1
ATOM 1503 C CA . GLU A 1 201 ? -22.329 1.550 4.478 1.00 97.50 201 GLU A CA 1
ATOM 1504 C C . GLU A 1 201 ? -23.210 2.660 5.067 1.00 97.50 201 GLU A C 1
ATOM 1506 O O . GLU A 1 201 ? -24.200 3.062 4.460 1.00 97.50 201 GLU A O 1
ATOM 1511 N N . SER A 1 202 ? -22.843 3.158 6.249 1.00 96.00 202 SER A N 1
ATOM 1512 C CA . SER A 1 202 ? -23.558 4.232 6.953 1.00 96.00 202 SER A CA 1
ATOM 1513 C C . SER A 1 202 ? -23.056 5.639 6.614 1.00 96.00 202 SER A C 1
ATOM 1515 O O . SER A 1 202 ? -23.651 6.620 7.057 1.00 96.00 202 SER A O 1
ATOM 1517 N N . ILE A 1 203 ? -21.978 5.754 5.829 1.00 91.81 203 ILE A N 1
ATOM 1518 C CA . ILE A 1 203 ? -21.290 7.018 5.515 1.00 91.81 203 ILE A CA 1
ATOM 1519 C C . ILE A 1 203 ? -20.834 7.748 6.804 1.00 91.81 203 ILE A C 1
ATOM 1521 O O . ILE A 1 203 ? -20.686 8.970 6.851 1.00 91.81 203 ILE A O 1
ATOM 1525 N N . ASP A 1 204 ? -20.539 7.002 7.871 1.00 92.50 204 ASP A N 1
ATOM 1526 C CA . ASP A 1 204 ? -20.080 7.535 9.160 1.00 92.50 204 ASP A CA 1
ATOM 1527 C C . ASP A 1 204 ? -18.554 7.750 9.192 1.00 92.50 204 ASP A C 1
ATOM 1529 O O . ASP A 1 204 ? -17.811 7.286 10.061 1.00 92.50 204 ASP A O 1
ATOM 1533 N N . LEU A 1 205 ? -18.049 8.473 8.190 1.00 94.12 205 LEU A N 1
ATOM 1534 C CA . LEU A 1 205 ? -16.621 8.795 8.073 1.00 94.12 205 LEU A CA 1
ATOM 1535 C C . LEU A 1 205 ? -16.168 9.803 9.140 1.00 94.12 205 LEU A C 1
ATOM 1537 O O . LEU A 1 205 ? -14.980 9.881 9.467 1.00 94.12 205 LEU A O 1
ATOM 1541 N N . GLY A 1 206 ? -17.112 10.588 9.672 1.00 94.69 206 GLY A N 1
ATOM 1542 C CA . GLY A 1 206 ? -16.872 11.563 10.732 1.00 94.69 206 GLY A CA 1
ATOM 1543 C C . GLY A 1 206 ? -16.432 10.895 12.032 1.00 94.69 206 GLY A C 1
ATOM 1544 O O . GLY A 1 206 ? -15.451 11.341 12.633 1.00 94.69 206 GLY A O 1
ATOM 1545 N N . ARG A 1 207 ? -17.095 9.797 12.423 1.00 95.56 207 ARG A N 1
ATOM 1546 C CA . ARG A 1 207 ? -16.708 9.002 13.590 1.00 95.56 207 ARG A CA 1
ATOM 1547 C C . ARG A 1 207 ? -15.308 8.419 13.441 1.00 95.56 207 ARG A C 1
ATOM 1549 O O . ARG A 1 207 ? -14.473 8.681 14.301 1.00 95.56 207 ARG A O 1
ATOM 1556 N N . ILE A 1 208 ? -15.027 7.723 12.332 1.00 95.38 208 ILE A N 1
ATOM 1557 C CA . ILE A 1 208 ? -13.712 7.101 12.086 1.00 95.38 208 ILE A CA 1
ATOM 1558 C C . ILE A 1 208 ? -12.595 8.140 12.186 1.00 95.38 208 ILE A C 1
ATOM 1560 O O . ILE A 1 208 ? -11.615 7.941 12.898 1.00 95.38 208 ILE A O 1
ATOM 1564 N N . ARG A 1 209 ? -12.766 9.293 11.525 1.00 94.44 209 ARG A N 1
ATOM 1565 C CA . ARG A 1 209 ? -11.780 10.377 11.577 1.00 94.44 209 ARG A CA 1
ATOM 1566 C C . ARG A 1 209 ? -11.557 10.879 13.003 1.00 94.44 209 ARG A C 1
ATOM 1568 O O . ARG A 1 209 ? -10.412 11.099 13.390 1.00 94.44 209 ARG A O 1
ATOM 1575 N N . LYS A 1 210 ? -12.634 11.102 13.760 1.00 96.56 210 LYS A N 1
ATOM 1576 C CA . LYS A 1 210 ? -12.550 11.606 15.133 1.00 96.56 210 LYS A CA 1
ATOM 1577 C C . LYS A 1 210 ? -11.823 10.614 16.043 1.00 96.56 210 LYS A C 1
ATOM 1579 O O . LYS A 1 210 ? -10.861 11.005 16.692 1.00 96.56 210 LYS A O 1
ATOM 1584 N N . GLU A 1 211 ? -12.236 9.348 16.032 1.00 95.69 211 GLU A N 1
ATOM 1585 C CA . GLU A 1 211 ? -11.614 8.275 16.819 1.00 95.69 211 GLU A CA 1
ATOM 1586 C C . GLU A 1 211 ? -10.115 8.148 16.519 1.00 95.69 211 GLU A C 1
ATOM 1588 O O . GLU A 1 211 ? -9.307 8.084 17.444 1.00 95.69 211 GLU A O 1
ATOM 1593 N N . SER A 1 212 ? -9.728 8.187 15.238 1.00 94.75 212 SER A N 1
ATOM 1594 C CA . SER A 1 212 ? -8.322 8.149 14.826 1.00 94.75 212 SER A CA 1
ATOM 1595 C C . SER A 1 212 ? -7.515 9.332 15.362 1.00 94.75 212 SER A C 1
ATOM 1597 O O . SER A 1 212 ? -6.434 9.138 15.914 1.00 94.75 212 SER A O 1
ATOM 1599 N N . ILE A 1 213 ? -8.027 10.560 15.224 1.00 95.62 213 ILE A N 1
ATOM 1600 C CA . ILE A 1 213 ? -7.338 11.767 15.708 1.00 95.62 213 ILE A CA 1
ATOM 1601 C C . ILE A 1 213 ? -7.175 11.724 17.231 1.00 95.62 213 ILE A C 1
ATOM 1603 O O . ILE A 1 213 ? -6.102 12.051 17.742 1.00 95.62 213 ILE A O 1
ATOM 1607 N N . ASP A 1 214 ? -8.222 11.326 17.951 1.00 97.00 214 ASP A N 1
ATOM 1608 C CA . ASP A 1 214 ? -8.201 11.251 19.409 1.00 97.00 214 ASP A CA 1
ATOM 1609 C C . ASP A 1 214 ? -7.206 10.180 19.892 1.00 97.00 214 ASP A C 1
ATOM 1611 O O . ASP A 1 214 ? -6.423 10.444 20.807 1.00 97.00 214 ASP A O 1
ATOM 1615 N N . ALA A 1 215 ? -7.165 9.012 19.238 1.00 95.25 215 ALA A N 1
ATOM 1616 C CA . ALA A 1 215 ? -6.226 7.935 19.555 1.00 95.25 215 ALA A CA 1
ATOM 1617 C C . ALA A 1 215 ? -4.761 8.338 19.322 1.00 95.25 215 ALA A C 1
ATOM 1619 O O . ALA A 1 215 ? -3.924 8.137 20.204 1.00 95.25 215 ALA A O 1
ATOM 1620 N N . ILE A 1 216 ? -4.457 8.948 18.170 1.00 93.75 216 ILE A N 1
ATOM 1621 C CA . ILE A 1 216 ? -3.099 9.398 17.831 1.00 93.75 216 ILE A CA 1
ATOM 1622 C C . ILE A 1 216 ? -2.624 10.447 18.840 1.00 93.75 216 ILE A C 1
ATOM 1624 O O . ILE A 1 216 ? -1.569 10.280 19.448 1.00 93.75 216 ILE A O 1
ATOM 1628 N N . ARG A 1 217 ? -3.440 11.475 19.112 1.00 94.06 217 ARG A N 1
ATOM 1629 C CA . ARG A 1 217 ? -3.097 12.525 20.087 1.00 94.06 217 ARG A CA 1
ATOM 163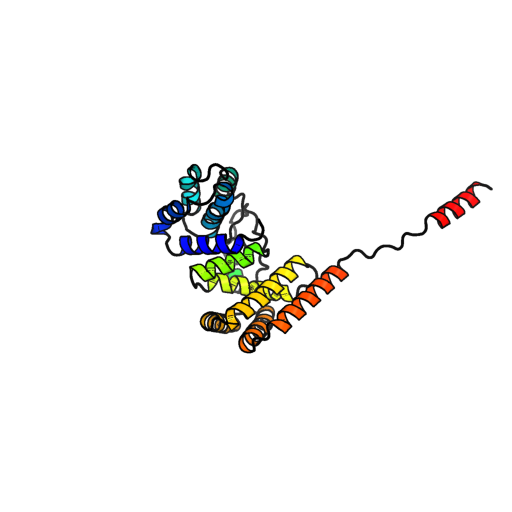0 C C . ARG A 1 217 ? -2.895 11.977 21.495 1.00 94.06 217 ARG A C 1
ATOM 1632 O O . ARG A 1 217 ? -2.022 12.455 22.219 1.00 94.06 217 ARG A O 1
ATOM 1639 N N . ALA A 1 218 ? -3.712 11.008 21.908 1.00 94.19 218 ALA A N 1
ATOM 1640 C CA . ALA A 1 218 ? -3.575 10.379 23.216 1.00 94.19 218 ALA A CA 1
ATOM 1641 C C . ALA A 1 218 ? -2.237 9.636 23.342 1.00 94.19 218 ALA A C 1
ATOM 1643 O O . ALA A 1 218 ? -1.553 9.797 24.355 1.00 94.19 218 ALA A O 1
ATOM 1644 N N . LEU A 1 219 ? -1.843 8.882 22.311 1.00 93.19 219 LEU A N 1
ATOM 1645 C CA . LEU A 1 219 ? -0.575 8.156 22.295 1.00 93.19 219 LEU A CA 1
ATOM 1646 C C . LEU A 1 219 ? 0.630 9.103 22.222 1.00 93.19 219 LEU A C 1
ATOM 1648 O O . LEU A 1 219 ? 1.572 8.958 22.995 1.00 93.19 219 LEU A O 1
ATOM 1652 N N . GLU A 1 220 ? 0.583 10.122 21.364 1.00 91.00 220 GLU A N 1
ATOM 1653 C CA . GLU A 1 220 ? 1.627 11.150 21.290 1.00 91.00 220 GLU A CA 1
ATOM 1654 C C . GLU A 1 220 ? 1.832 11.842 22.639 1.00 91.00 220 GLU A C 1
ATOM 1656 O O . GLU A 1 220 ? 2.964 12.005 23.090 1.00 91.00 220 GLU A O 1
ATOM 1661 N N . LYS A 1 221 ? 0.739 12.201 23.323 1.00 92.00 221 LYS A N 1
ATOM 1662 C CA . LYS A 1 221 ? 0.795 12.796 24.661 1.00 92.00 221 LYS A CA 1
ATOM 1663 C C . LYS A 1 221 ? 1.381 11.835 25.698 1.00 92.00 221 LYS A C 1
ATOM 1665 O O . LYS A 1 221 ? 2.126 12.281 26.564 1.00 92.00 221 LYS A O 1
ATOM 1670 N N . ALA A 1 222 ? 1.053 10.546 25.633 1.00 89.50 222 ALA A N 1
ATOM 1671 C CA . ALA A 1 222 ? 1.612 9.538 26.535 1.00 89.50 222 ALA A CA 1
ATOM 1672 C C . ALA A 1 222 ? 3.115 9.303 26.296 1.00 89.50 222 ALA A C 1
ATOM 1674 O O . ALA A 1 222 ? 3.851 9.047 27.246 1.00 89.50 222 ALA A O 1
ATOM 1675 N N . ASN A 1 223 ? 3.565 9.441 25.046 1.00 86.88 223 ASN A N 1
ATOM 1676 C CA . ASN A 1 223 ? 4.962 9.289 24.642 1.00 86.88 223 ASN A CA 1
ATOM 1677 C C . ASN A 1 223 ? 5.804 10.559 24.852 1.00 86.88 223 ASN A C 1
ATOM 1679 O O . ASN A 1 223 ? 7.029 10.507 24.719 1.00 86.88 223 ASN A O 1
ATOM 1683 N N . GLN A 1 224 ? 5.189 11.701 25.185 1.00 82.62 224 GLN A N 1
ATOM 1684 C CA . GLN A 1 224 ? 5.944 12.891 25.564 1.00 82.62 224 GLN A CA 1
ATOM 1685 C C . GLN A 1 224 ? 6.711 12.617 26.864 1.00 82.62 224 GLN A C 1
ATOM 1687 O O . GLN A 1 224 ? 6.105 12.203 27.856 1.00 82.62 224 GLN A O 1
ATOM 1692 N N . PRO A 1 225 ? 8.032 12.871 26.903 1.00 73.75 225 PRO A N 1
ATOM 1693 C CA . PRO A 1 225 ? 8.782 12.744 28.139 1.00 73.75 225 PRO A CA 1
ATOM 1694 C C . PRO A 1 225 ? 8.163 13.680 29.175 1.00 73.75 225 PRO A C 1
ATOM 1696 O O . PRO A 1 225 ? 8.042 14.886 28.942 1.00 73.75 225 PRO A O 1
ATOM 1699 N N . VAL A 1 226 ? 7.757 13.126 30.321 1.00 68.50 226 VAL A N 1
ATOM 1700 C CA . VAL A 1 226 ? 7.319 13.934 31.459 1.00 68.50 226 VAL A CA 1
ATOM 1701 C C . VAL A 1 226 ? 8.463 14.888 31.770 1.00 68.50 226 VAL A C 1
ATOM 1703 O O . VAL A 1 226 ? 9.569 14.442 32.075 1.00 68.50 226 VAL A O 1
ATOM 1706 N N . ALA A 1 227 ? 8.213 16.193 31.660 1.00 61.12 227 ALA A N 1
ATOM 1707 C CA . ALA A 1 227 ? 9.174 17.191 32.088 1.00 61.12 227 ALA A CA 1
ATOM 1708 C C . ALA A 1 227 ? 9.496 16.905 33.556 1.00 61.12 227 ALA A C 1
ATOM 1710 O O . ALA A 1 227 ? 8.658 17.111 34.436 1.00 61.12 227 ALA A O 1
ATOM 1711 N N . THR A 1 228 ? 10.691 16.377 33.823 1.00 53.12 228 THR A N 1
ATOM 1712 C CA . THR A 1 228 ? 11.195 16.269 35.186 1.00 53.12 228 THR A CA 1
ATOM 1713 C C . THR A 1 228 ? 11.111 17.678 35.762 1.00 53.12 228 THR A C 1
ATOM 1715 O O . THR A 1 228 ? 11.692 18.583 35.151 1.00 53.12 228 THR A O 1
ATOM 1718 N N . PRO A 1 229 ? 10.399 17.912 36.884 1.00 58.56 229 PRO A N 1
ATOM 1719 C CA . PRO A 1 229 ? 10.445 19.209 37.531 1.00 58.56 229 PRO A CA 1
ATOM 1720 C C . PRO A 1 229 ? 11.919 19.514 37.727 1.00 58.56 229 PRO A C 1
ATOM 1722 O O . PRO A 1 229 ? 12.643 18.696 38.304 1.00 58.56 229 PRO A O 1
ATOM 1725 N N . GLN A 1 230 ? 12.382 20.621 37.155 1.00 52.50 230 GLN A N 1
ATOM 1726 C CA . GLN A 1 230 ? 13.765 21.037 37.264 1.00 52.50 230 GLN A CA 1
ATOM 1727 C C . GLN A 1 230 ? 14.040 21.154 38.760 1.00 52.50 230 GLN A C 1
ATOM 1729 O O . GLN A 1 230 ? 13.560 22.084 39.403 1.00 52.50 230 GLN A O 1
ATOM 1734 N N . ARG A 1 231 ? 14.694 20.136 39.348 1.00 54.84 231 ARG A N 1
ATOM 1735 C CA . ARG A 1 231 ? 15.044 20.135 40.769 1.00 54.84 231 ARG A CA 1
ATOM 1736 C C . ARG A 1 231 ? 15.774 21.440 40.982 1.00 54.84 231 ARG A C 1
ATOM 1738 O O . ARG A 1 231 ? 16.806 21.649 40.344 1.00 54.84 231 ARG A O 1
ATOM 1745 N N . ASP A 1 232 ? 15.194 22.312 41.800 1.00 56.41 232 ASP A N 1
ATOM 1746 C CA . ASP A 1 232 ? 15.712 23.647 42.038 1.00 56.41 232 ASP A CA 1
ATOM 1747 C C . ASP A 1 232 ? 17.137 23.520 42.588 1.00 56.41 232 ASP A C 1
ATOM 1749 O O . ASP A 1 232 ? 17.381 23.296 43.775 1.00 56.41 232 ASP A O 1
ATOM 1753 N N . SER A 1 233 ? 18.104 23.579 41.675 1.00 59.28 233 SER A N 1
ATOM 1754 C CA . SER A 1 233 ? 19.519 23.412 41.983 1.00 59.28 233 SER A CA 1
ATOM 1755 C C . SER A 1 233 ? 20.032 24.561 42.849 1.00 59.28 233 SER A C 1
ATOM 1757 O O . SER A 1 233 ? 21.126 24.459 43.401 1.00 59.28 233 SER A O 1
ATOM 1759 N N . SER A 1 234 ? 19.242 25.630 43.017 1.00 65.88 234 SER A N 1
ATOM 1760 C CA . SER A 1 234 ? 19.565 26.736 43.909 1.00 65.88 234 SER A CA 1
ATOM 1761 C C . SER A 1 234 ? 19.480 26.333 45.384 1.00 65.88 234 SER A C 1
ATOM 1763 O O . SER A 1 234 ? 20.322 26.771 46.166 1.00 65.88 234 SER A O 1
ATOM 1765 N N . LEU A 1 235 ? 18.561 25.433 45.760 1.00 66.38 235 LEU A N 1
ATOM 1766 C CA . LEU A 1 235 ? 18.452 24.901 47.123 1.00 66.38 235 LEU A CA 1
ATOM 1767 C C . LEU A 1 235 ? 19.676 24.052 47.478 1.00 66.38 235 LEU A C 1
ATOM 1769 O O . LEU A 1 235 ? 20.357 24.353 48.454 1.00 66.38 235 LEU A O 1
ATOM 1773 N N . TRP A 1 236 ? 20.041 23.084 46.631 1.00 61.19 236 TRP A N 1
ATOM 1774 C CA . TRP A 1 236 ? 21.238 22.258 46.844 1.00 61.19 236 TRP A CA 1
ATOM 1775 C C . TRP A 1 236 ? 22.538 23.070 46.835 1.00 61.19 236 TRP A C 1
ATOM 1777 O O . TRP A 1 236 ? 23.407 22.834 47.673 1.00 61.19 236 TRP A O 1
ATOM 1787 N N . ARG A 1 237 ? 22.671 24.069 45.949 1.00 61.81 237 ARG A N 1
ATOM 1788 C CA . ARG A 1 237 ? 23.839 24.970 45.936 1.00 61.81 237 ARG A CA 1
ATOM 1789 C C . ARG A 1 237 ? 23.945 25.797 47.220 1.00 61.81 237 ARG A C 1
ATOM 1791 O O . ARG A 1 237 ? 25.051 25.964 47.725 1.00 61.81 237 ARG A O 1
ATOM 1798 N N . ARG A 1 238 ? 22.823 26.274 47.777 1.00 65.75 238 ARG A N 1
ATOM 1799 C CA . ARG A 1 238 ? 22.801 27.001 49.061 1.00 65.75 238 ARG A CA 1
ATOM 1800 C C . ARG A 1 238 ? 23.157 26.092 50.237 1.00 65.75 238 ARG A C 1
ATOM 1802 O O . ARG A 1 238 ? 23.926 26.506 51.097 1.00 65.75 238 ARG A O 1
ATOM 1809 N N . THR A 1 239 ? 22.652 24.858 50.262 1.00 68.50 239 THR A N 1
ATOM 1810 C CA . THR A 1 239 ? 22.956 23.899 51.337 1.00 68.50 239 THR A CA 1
ATOM 1811 C C . THR A 1 239 ? 24.425 23.476 51.319 1.00 68.50 239 THR A C 1
ATOM 1813 O O . THR A 1 239 ? 25.061 23.459 52.368 1.00 68.50 239 THR A O 1
ATOM 1816 N N . VAL A 1 240 ? 24.998 23.205 50.141 1.00 63.72 240 VAL A N 1
ATOM 1817 C CA . VAL A 1 240 ? 26.424 22.858 50.005 1.00 63.72 240 VAL A CA 1
ATOM 1818 C C . VAL A 1 240 ? 27.323 24.046 50.368 1.00 63.72 240 VAL A C 1
ATOM 1820 O O . VAL A 1 240 ? 28.297 23.866 51.094 1.00 63.72 240 VAL A O 1
ATOM 1823 N N . ALA A 1 241 ? 26.974 25.270 49.954 1.00 63.19 241 ALA A N 1
ATOM 1824 C CA . ALA A 1 241 ? 27.722 26.470 50.336 1.00 63.19 241 ALA A CA 1
ATOM 1825 C C . ALA A 1 241 ? 27.696 26.732 51.855 1.00 63.19 241 ALA A C 1
ATOM 1827 O O . ALA A 1 241 ? 28.705 27.138 52.420 1.00 63.19 241 ALA A O 1
ATOM 1828 N N . ALA A 1 242 ? 26.574 26.459 52.529 1.00 63.22 242 ALA A N 1
ATOM 1829 C CA . ALA A 1 242 ? 26.456 26.626 53.979 1.00 63.22 242 ALA A CA 1
ATOM 1830 C C . ALA A 1 242 ? 27.252 25.582 54.785 1.00 63.22 242 ALA A C 1
ATOM 1832 O O . ALA A 1 242 ? 27.665 25.867 55.906 1.00 63.22 242 ALA A O 1
ATOM 1833 N N . VAL A 1 243 ? 27.476 24.387 54.226 1.00 65.06 243 VAL A N 1
ATOM 1834 C CA . VAL A 1 243 ? 28.267 23.318 54.863 1.00 65.06 243 VAL A CA 1
ATOM 1835 C C . VAL A 1 243 ? 29.771 23.505 54.638 1.00 65.06 243 VAL A C 1
ATOM 1837 O O . VAL A 1 243 ? 30.552 23.157 55.512 1.00 65.06 243 VAL A O 1
ATOM 1840 N N . LEU A 1 244 ? 30.187 24.088 53.508 1.00 56.47 244 LEU A N 1
ATOM 1841 C CA . LEU A 1 244 ? 31.603 24.332 53.189 1.00 56.47 244 LEU A CA 1
ATOM 1842 C C . LEU A 1 244 ? 32.184 25.616 53.814 1.00 56.47 244 LEU A C 1
ATOM 1844 O O . LEU A 1 244 ? 33.383 25.851 53.706 1.00 56.47 244 LEU A O 1
ATOM 1848 N N . LEU A 1 245 ? 31.350 26.448 54.446 1.00 53.88 245 LEU A N 1
ATOM 1849 C CA . LEU A 1 245 ? 31.748 27.693 55.121 1.00 53.88 245 LEU A CA 1
ATOM 1850 C C . LEU A 1 245 ? 31.729 27.579 56.661 1.00 53.88 245 LEU A C 1
ATOM 1852 O O . LEU A 1 245 ? 31.616 28.594 57.350 1.00 53.88 245 LEU A O 1
ATOM 1856 N N . ARG A 1 246 ? 31.833 26.361 57.203 1.00 45.47 246 ARG A N 1
ATOM 1857 C CA . ARG A 1 246 ? 32.097 26.103 58.626 1.00 45.47 246 ARG A CA 1
ATOM 1858 C C . ARG A 1 246 ? 33.419 25.384 58.819 1.00 45.47 246 ARG A C 1
ATOM 1860 O O . ARG A 1 246 ? 33.689 24.455 58.031 1.00 45.47 246 ARG A O 1
#

Sequence (246 aa):
PEAAGLHVGFLAGVIAAQPTRADALIAAMVPFPQEESWVIVRAIAYSGHPDWKGLLARSAARFPHHDAMIQAYVSDRMPTLARLAMDEPASVWTRMRGWFRFGEPADKTPALAVGPDVLDTLWGIYFATGDAAPLARIVALLPWSEERADAGRLTVGCMAKFTLAANAARDPVLLALLRNELAAQPAGTAGVLKDTIAAAESIDLGRIRKESIDAIRALEKANQPVATPQRDSSLWRRTVAAVLLR

Secondary structure (DSSP, 8-state):
-TT-HHHHHHHHHHHHH-GGGHHHHHHHTTTS-TTTTHHHHHHHHHS--TTHHHHHHHHGGG-GGGHHHHHHHHTT-S--GGGB-------HHHHHHGGG-TTPPPP-SPPB---HHHHHHHHHHHHHH--HHHHHHHHHTGGGGG-SS-HHHHHHHHHHHHHHHHHHTT-HHHHHHHHHHHTTS-HHHHHHHHHHHHHHHHT-HHHHHHHHHHHHHHHHHHHSPP------HHHHHHHHHHHHT-

Radius of gyration: 24.04 Å; chains: 1; bounding box: 56×55×83 Å

pLDDT: mean 84.49, std 16.15, range [40.31, 98.19]

Foldseek 3Di:
DLPCLLVLLQLLLLCLVCVVCNLVSLVVVLVDDLVPCVSVLLSLQANPRPVSLVSLVVCCVSNVVCVVVNCCSNVLVEEYPVQAPAPDPPDVVVVVCVVVPPPDPDRPHDGDYDAPSNLSSLVNNCVNHVDCVSVVVLLSLLLLCVDQADLRSVLSNLCSLLVLLVVCLVDVSSLVSLVVVLVVDDPSSNVSSVVSSVCSVVVVSVVSVVSSVVSSVVSVVVPPPDPDPPPPVVVVVVVVVVVVVD

Organism: NCBI:txid29408